Protein AF-A0A521WA64-F1 (afdb_monomer)

pLDDT: mean 87.63, std 14.72, range [39.94, 98.5]

Sequence (277 aa):
MGKTLGLDIGTNSIGWALVEDGIKIIDSGVRIFPVGVKEDDFLKNGTEVSKNVARRMARGIRRRYHRYKLRRERLNAILSELDMLPGEDDFFSTRELYELRAKGLDEQLTLKEFGRILTMLNKRRGFKSNRKTLTSADAKKEEGKVKADIAKLQNDINEHHCRTVGEYFAFLFRQTDTIPDWHSKDTSIERIRKRFVGRDMYEKEFDALWEKQLTYYPSLLTNTLKDKIRNKIIYYQRNLKSQKGTVGRCRFEPNKRCAPRSSLLFQEFRIWQQLSS

Foldseek 3Di:
DDWDWDWDDDQFKIWIWIDDPNPDTPDIDMDGHDGQAPPVCCVPPNDGHGPCPVVVVVVVVVVVVVLLVVLLVLLQVVLVVLVQDADPVNDDFVLVLLVLLQCLLPDADDSVNVSVNLSVCLNDLFDDDPDPDDDDDVVCPPVVVLVVLQVVLVVQCVVVPHQAPSNSVNVVSVVDPDPDGPPDPPDPDDDPPVRGHHSVRSLSSLVSSLVSNCVVVVVRSDPVVVCCSRDVRRVDDDDDDDCQVVAAADPVGNVHGDDDCPDPVNVVVVVVVVVVD

Solvent-accessible surface area (backbone atoms only — not comparable to full-atom values): 16189 Å² total; per-residue (Å²): 134,54,77,47,78,49,77,47,82,57,78,41,36,36,39,37,37,35,26,42,71,85,78,40,79,76,47,70,53,71,49,76,50,83,51,84,38,33,60,73,47,34,74,73,71,68,40,84,43,57,63,60,52,61,60,51,50,55,53,50,51,54,53,51,52,54,53,50,50,55,38,48,54,56,49,48,53,55,26,51,78,67,65,12,49,52,59,84,90,62,69,65,55,68,64,53,51,22,41,50,48,35,44,28,60,80,46,86,64,55,56,30,59,50,32,44,53,53,54,46,42,48,76,59,46,56,49,73,85,87,73,91,74,93,85,57,76,82,67,43,59,66,60,38,49,48,50,49,38,27,52,50,51,52,47,54,27,56,77,68,70,34,93,28,67,43,30,35,52,24,51,55,53,72,77,35,100,74,68,72,64,89,82,56,89,86,67,96,66,90,58,85,73,79,52,46,50,41,29,66,51,48,49,53,34,51,48,51,35,48,62,44,42,25,78,76,36,59,90,75,55,37,74,69,53,47,47,47,50,47,54,67,36,50,66,49,72,84,76,82,77,86,58,75,88,74,54,56,57,28,90,92,43,70,93,40,64,54,80,55,76,88,36,67,73,48,44,52,53,51,51,54,55,59,76,77,103

Secondary structure (DSSP, 8-state):
--EEEEEEE-SSEEEEEEEETTTEEEEEEEEE---SB-HHHHHHH----BTHHHHHHHHHHHHHHHHHHHHHHHHHHHHHHTT-S--SS----HHHHHHHHHHTTTSPPPHHHHHHHHHHHHHT--B----S----SGGGSHHHHHHHHHHHHHHHHHHTT-SSHHHHHHHHHHH-TT---TT-TT--S--GGGS--BHHHHHHHHHHHHHHHHHH-TTTS-HHHHHIIIIIIIS--PPPPP-GGGSPBPSS-TTSBPPPTT-HHHHHHHHHHHH--

Nearest PDB structures (foldseek):
  8jtj-assembly1_A  TM=8.007E-01  e=9.677E-14  Geobacillus stearothermophilus
  6je9-assembly1_A  TM=7.569E-01  e=5.859E-13  Neisseria meningitidis 8013
  6je3-assembly1_A  TM=7.782E-01  e=8.687E-13  Neisseria meningitidis
  6jdv-assembly1_A  TM=7.661E-01  e=2.272E-11  Neisseria meningitidis 8013
  6rjd-assembly1_C  TM=6.915E-01  e=7.476E-09  Streptococcus thermophilus DGCC 7710

Radius of gyration: 29.41 Å; Cα contacts (8 Å, |Δi|>4): 259; chains: 1; bounding box: 70×61×89 Å

Mean predicted aligned error: 8.37 Å

Structure (mmCIF, N/CA/C/O backbone):
data_AF-A0A521WA64-F1
#
_entry.id   AF-A0A521WA64-F1
#
loop_
_atom_site.group_PDB
_atom_site.id
_atom_site.type_symbol
_atom_site.label_atom_id
_atom_site.label_alt_id
_atom_site.label_comp_id
_atom_site.label_asym_id
_atom_site.label_entity_id
_atom_site.label_seq_id
_atom_site.pdbx_PDB_ins_code
_atom_site.Cartn_x
_atom_site.Cartn_y
_atom_site.Cartn_z
_atom_site.occupancy
_atom_site.B_iso_or_equiv
_atom_site.auth_seq_id
_atom_site.auth_comp_id
_atom_site.auth_asym_id
_atom_site.auth_atom_id
_atom_site.pdbx_PDB_model_num
ATOM 1 N N . MET A 1 1 ? -42.775 2.213 50.390 1.00 76.00 1 MET A N 1
ATOM 2 C CA . MET A 1 1 ? -41.631 1.323 50.128 1.00 76.00 1 MET A CA 1
ATOM 3 C C . MET A 1 1 ? -40.922 1.806 48.880 1.00 76.00 1 MET A C 1
ATOM 5 O O . MET A 1 1 ? -41.513 1.794 47.802 1.00 76.00 1 MET A O 1
ATOM 9 N N . GLY A 1 2 ? -39.703 2.311 49.044 1.00 91.44 2 GLY A N 1
ATOM 10 C CA . GLY A 1 2 ? -38.800 2.643 47.950 1.00 91.44 2 GLY A CA 1
ATOM 11 C C . GLY A 1 2 ? -38.031 1.399 47.509 1.00 91.44 2 GLY A C 1
ATOM 12 O O . GLY A 1 2 ? -37.539 0.640 48.340 1.00 91.44 2 GLY A O 1
ATOM 13 N N . LYS A 1 3 ? -37.931 1.183 46.196 1.00 95.88 3 LYS A N 1
ATOM 14 C CA . LYS A 1 3 ? -37.105 0.120 45.611 1.00 95.88 3 LYS A CA 1
ATOM 15 C C . LYS A 1 3 ? -35.903 0.744 44.913 1.00 95.88 3 LYS A C 1
ATOM 17 O O . LYS A 1 3 ? -36.080 1.628 44.076 1.00 95.88 3 LYS A O 1
ATOM 22 N N . THR A 1 4 ? -34.709 0.255 45.223 1.00 97.12 4 THR A N 1
ATOM 23 C CA . THR A 1 4 ? -33.440 0.728 44.655 1.00 97.12 4 THR A CA 1
ATOM 24 C C . THR A 1 4 ? -32.760 -0.406 43.896 1.00 97.12 4 THR A C 1
ATOM 26 O O . THR A 1 4 ? -32.603 -1.498 44.439 1.00 97.12 4 THR A O 1
ATOM 29 N N . LEU A 1 5 ? -32.344 -0.152 42.651 1.00 97.12 5 LEU A N 1
ATOM 30 C CA . LEU A 1 5 ? -31.562 -1.086 41.836 1.00 97.12 5 LEU A CA 1
ATOM 31 C C . LEU A 1 5 ? -30.090 -0.657 41.822 1.00 97.12 5 LEU A C 1
ATOM 33 O O . LEU A 1 5 ? -29.757 0.389 41.267 1.00 97.12 5 LEU A O 1
ATOM 37 N N . GLY A 1 6 ? -29.217 -1.474 42.409 1.00 96.56 6 GLY A N 1
ATOM 38 C CA . GLY A 1 6 ? -27.766 -1.343 42.273 1.00 96.56 6 GLY A CA 1
ATOM 39 C C . GLY A 1 6 ? -27.273 -2.103 41.043 1.00 96.56 6 GLY A C 1
ATOM 40 O O . GLY A 1 6 ? -27.709 -3.231 40.813 1.00 96.56 6 GLY A O 1
ATOM 41 N N . LEU A 1 7 ? -26.375 -1.496 40.265 1.00 98.00 7 LEU A N 1
ATOM 42 C CA . LEU A 1 7 ? -25.737 -2.109 39.098 1.00 98.00 7 LEU A CA 1
ATOM 43 C C . LEU A 1 7 ? -24.216 -1.997 39.216 1.00 98.00 7 LEU A C 1
ATOM 45 O O . LEU A 1 7 ? -23.688 -0.891 39.316 1.00 98.00 7 LEU A O 1
ATOM 49 N N . ASP A 1 8 ? -23.532 -3.133 39.141 1.00 97.38 8 ASP A N 1
ATOM 50 C CA . ASP A 1 8 ? -22.080 -3.230 38.999 1.00 97.38 8 ASP A CA 1
ATOM 51 C C . ASP A 1 8 ? -21.753 -3.686 37.571 1.00 97.38 8 ASP A C 1
ATOM 53 O O . ASP A 1 8 ? -21.982 -4.840 37.204 1.00 97.38 8 ASP A O 1
ATOM 57 N N . ILE A 1 9 ? -21.306 -2.754 36.725 1.00 96.31 9 ILE A N 1
ATOM 58 C CA . ILE A 1 9 ? -21.114 -2.979 35.286 1.00 96.31 9 ILE A CA 1
ATOM 59 C C . ILE A 1 9 ? -19.627 -3.206 35.002 1.00 96.31 9 ILE A C 1
ATOM 61 O O . ILE A 1 9 ? -18.852 -2.258 34.874 1.00 96.31 9 ILE A O 1
ATOM 65 N N . GLY A 1 10 ? -19.251 -4.474 34.850 1.00 90.94 10 GLY A N 1
ATOM 66 C CA . GLY A 1 10 ? -17.921 -4.912 34.439 1.00 90.94 10 GLY A CA 1
ATOM 67 C C . GLY A 1 10 ? -17.773 -5.103 32.924 1.00 90.94 10 GLY A C 1
ATOM 68 O O . GLY A 1 10 ? -18.701 -4.932 32.132 1.00 90.94 10 GLY A O 1
ATOM 69 N N . THR A 1 11 ? -16.572 -5.499 32.495 1.00 87.12 11 THR A N 1
ATOM 70 C CA . THR A 1 11 ? -16.245 -5.746 31.076 1.00 87.12 11 THR A CA 1
ATOM 71 C C . THR A 1 11 ? -16.774 -7.087 30.547 1.00 87.12 11 THR A C 1
ATOM 73 O O . THR A 1 11 ? -16.879 -7.269 29.330 1.00 87.12 11 THR A O 1
ATOM 76 N N . ASN A 1 12 ? -17.110 -8.018 31.443 1.00 90.88 12 ASN A N 1
ATOM 77 C CA . ASN A 1 12 ? -17.607 -9.372 31.162 1.00 90.88 12 ASN A CA 1
ATOM 78 C C . ASN A 1 12 ? -18.721 -9.830 32.130 1.00 90.88 12 ASN A C 1
ATOM 80 O O . ASN A 1 12 ? -19.145 -10.990 32.097 1.00 90.88 12 ASN A O 1
ATOM 84 N N . SER A 1 13 ? -19.206 -8.938 32.991 1.00 94.56 13 SER A N 1
ATOM 85 C CA . SER A 1 13 ? -20.289 -9.218 33.928 1.00 94.56 13 SER A CA 1
ATOM 86 C C . SER A 1 13 ? -21.100 -7.960 34.227 1.00 94.56 13 SER A C 1
ATOM 88 O O . SER A 1 13 ? -20.591 -6.846 34.162 1.00 94.56 13 SER A O 1
ATOM 90 N N . ILE A 1 14 ? -22.380 -8.141 34.541 1.00 97.62 14 ILE A N 1
ATOM 91 C CA . ILE A 1 14 ? -23.223 -7.120 35.166 1.00 97.62 14 ILE A CA 1
ATOM 92 C C . ILE A 1 14 ? -23.810 -7.740 36.431 1.00 97.62 14 ILE A C 1
ATOM 94 O O . ILE A 1 14 ? -24.665 -8.626 36.343 1.00 97.62 14 ILE A O 1
ATOM 98 N N . GLY A 1 15 ? -23.324 -7.309 37.590 1.00 98.00 15 GLY A N 1
ATOM 99 C CA . GLY A 1 15 ? -23.935 -7.605 38.882 1.00 98.00 15 GLY A CA 1
ATOM 100 C C . GLY A 1 15 ? -25.124 -6.680 39.122 1.00 98.00 15 GLY A C 1
ATOM 101 O O . GLY A 1 15 ? -25.074 -5.499 38.7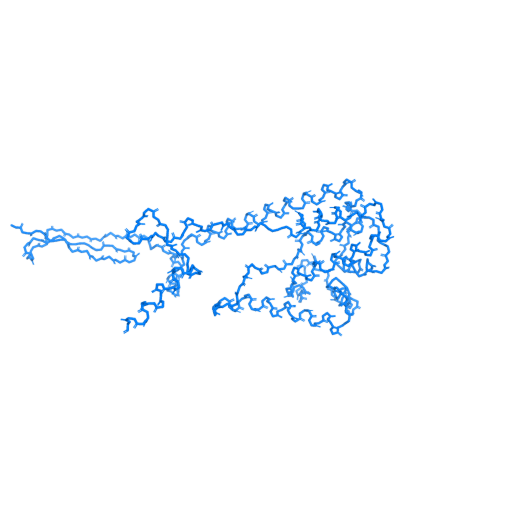74 1.00 98.00 15 GLY A O 1
ATOM 102 N N . TRP A 1 16 ? -26.205 -7.199 39.695 1.00 98.25 16 TRP A N 1
ATOM 103 C CA . TRP A 1 16 ? -27.356 -6.386 40.070 1.00 98.25 16 TRP A CA 1
ATOM 104 C C . TRP A 1 16 ? -27.973 -6.852 41.388 1.00 98.25 16 TRP A C 1
ATOM 106 O O . TRP A 1 16 ? -27.971 -8.043 41.703 1.00 98.25 16 TRP A O 1
ATOM 116 N N . ALA A 1 17 ? -28.517 -5.904 42.148 1.00 97.81 17 ALA A N 1
ATOM 117 C CA . ALA A 1 17 ? -29.263 -6.174 43.372 1.00 97.81 17 ALA A CA 1
ATOM 118 C C . ALA A 1 17 ? -30.446 -5.210 43.487 1.00 97.81 17 ALA A C 1
ATOM 120 O O . ALA A 1 17 ? -30.288 -4.000 43.305 1.00 97.81 17 ALA A O 1
ATOM 121 N N . LEU A 1 18 ? -31.626 -5.746 43.789 1.00 97.81 18 LEU A N 1
ATOM 122 C CA . LEU A 1 18 ? -32.836 -4.978 44.055 1.00 97.81 18 LEU A CA 1
ATOM 123 C C . LEU A 1 18 ? -33.081 -4.949 45.564 1.00 97.81 18 LEU A C 1
ATOM 125 O O . LEU A 1 18 ? -33.262 -5.996 46.182 1.00 97.81 18 LEU A O 1
ATOM 129 N N . VAL A 1 19 ? -33.106 -3.757 46.152 1.00 96.94 19 VAL A N 1
ATOM 130 C CA . VAL A 1 19 ? -33.228 -3.562 47.602 1.00 96.94 19 VAL A CA 1
ATOM 131 C C . VAL A 1 19 ? -34.488 -2.758 47.919 1.00 96.94 19 VAL A C 1
ATOM 133 O O . VAL A 1 19 ? -34.769 -1.755 47.265 1.00 96.94 19 VAL A O 1
ATOM 136 N N . GLU A 1 20 ? -35.244 -3.196 48.922 1.00 97.12 20 GLU A N 1
ATOM 137 C CA . GLU A 1 20 ? -36.393 -2.495 49.499 1.00 97.12 20 GLU A CA 1
ATOM 138 C C . GLU A 1 20 ? -35.953 -1.706 50.733 1.00 97.12 20 GLU A C 1
ATOM 140 O O . GLU A 1 20 ? -35.350 -2.262 51.658 1.00 97.12 20 GLU A O 1
ATOM 145 N N . ASP A 1 21 ? -36.209 -0.396 50.706 1.00 92.69 21 ASP A N 1
ATOM 146 C CA . ASP A 1 21 ? -35.946 0.565 51.786 1.00 92.69 21 ASP A CA 1
ATOM 147 C C . ASP A 1 21 ? -34.502 0.544 52.342 1.00 92.69 21 ASP A C 1
ATOM 149 O O . ASP A 1 21 ? -34.242 1.014 53.443 1.00 92.69 21 ASP A O 1
ATOM 153 N N . GLY A 1 22 ? -33.539 0.012 51.576 1.00 86.56 22 GLY A N 1
ATOM 154 C CA . GLY A 1 22 ? -32.130 -0.111 51.976 1.00 86.56 22 GLY A CA 1
ATOM 155 C C . GLY A 1 22 ? -31.834 -1.227 52.986 1.00 86.56 22 GLY A C 1
ATOM 156 O O . GLY A 1 22 ? -30.687 -1.375 53.396 1.00 86.56 22 GLY A O 1
ATOM 157 N N . ILE A 1 23 ? -32.842 -2.010 53.382 1.00 92.00 23 ILE A N 1
ATOM 158 C CA . ILE A 1 23 ? -32.755 -2.945 54.516 1.00 92.00 23 ILE A CA 1
ATOM 159 C C . ILE A 1 23 ? -32.953 -4.396 54.061 1.00 92.00 23 ILE A C 1
ATOM 161 O O . ILE A 1 23 ? -32.383 -5.315 54.647 1.00 92.00 23 ILE A O 1
ATOM 165 N N . LYS A 1 24 ? -33.737 -4.621 52.998 1.00 94.75 24 LYS A N 1
ATOM 166 C CA . LYS A 1 24 ? -34.074 -5.963 52.512 1.00 94.75 24 LYS A CA 1
ATOM 167 C C . LYS A 1 24 ? -33.669 -6.147 51.056 1.00 94.75 24 LYS A C 1
ATOM 169 O O . LYS A 1 24 ? -34.154 -5.435 50.182 1.00 94.75 24 LYS A O 1
ATOM 174 N N . ILE A 1 25 ? -32.839 -7.149 50.776 1.00 96.38 25 ILE A N 1
ATOM 175 C CA . ILE A 1 25 ? -32.585 -7.601 49.403 1.00 96.38 25 ILE A CA 1
ATOM 176 C C . ILE A 1 25 ? -33.830 -8.356 48.925 1.00 96.38 25 ILE A C 1
ATOM 178 O O . ILE A 1 25 ? -34.203 -9.373 49.508 1.00 96.38 25 ILE A O 1
ATOM 182 N N . ILE A 1 26 ? -34.492 -7.832 47.893 1.00 97.12 26 ILE A N 1
ATOM 183 C CA . ILE A 1 26 ? -35.611 -8.502 47.222 1.00 97.12 26 ILE A CA 1
ATOM 184 C C . ILE A 1 26 ? -35.066 -9.618 46.333 1.00 97.12 26 ILE A C 1
ATOM 186 O O . ILE A 1 26 ? -35.573 -10.733 46.373 1.00 97.12 26 ILE A O 1
ATOM 190 N N . ASP A 1 27 ? -34.056 -9.296 45.525 1.00 97.94 27 ASP A N 1
ATOM 191 C CA . ASP A 1 27 ? -33.438 -10.225 44.584 1.00 97.94 27 ASP A CA 1
ATOM 192 C C . ASP A 1 27 ? -32.034 -9.736 44.204 1.00 97.94 27 ASP A C 1
ATOM 194 O O . ASP A 1 27 ? -31.719 -8.546 44.332 1.00 97.94 27 ASP A O 1
ATOM 198 N N . SER A 1 28 ? -31.180 -10.641 43.736 1.00 97.56 28 SER A N 1
ATOM 199 C CA . SER A 1 28 ? -29.873 -10.288 43.185 1.00 97.56 28 SER A CA 1
ATOM 200 C C . SER A 1 28 ? -29.383 -11.334 42.191 1.00 97.56 28 SER A C 1
ATOM 202 O O . SER A 1 28 ? -29.794 -12.493 42.206 1.00 97.56 28 SER A O 1
ATOM 204 N N . GLY A 1 29 ? -28.467 -10.931 41.318 1.00 98.19 29 GLY A N 1
ATOM 205 C CA . GLY A 1 29 ? -27.892 -11.844 40.347 1.00 98.19 29 GLY A CA 1
ATOM 206 C C . GLY A 1 29 ? -26.714 -11.254 39.596 1.00 98.19 29 GLY A C 1
ATOM 207 O O . GLY A 1 29 ? -26.369 -10.080 39.725 1.00 98.19 29 GLY A O 1
ATOM 208 N N . VAL A 1 30 ? -26.096 -12.095 38.770 1.00 98.19 30 VAL A N 1
ATOM 209 C CA . VAL A 1 30 ? -24.982 -11.698 37.910 1.00 98.19 30 VAL A CA 1
ATOM 210 C C . VAL A 1 30 ? -25.243 -12.191 36.496 1.00 98.19 30 VAL A C 1
ATOM 212 O O . VAL A 1 30 ? -25.449 -13.381 36.257 1.00 98.19 30 VAL A O 1
ATOM 215 N N . ARG A 1 31 ? -25.205 -11.275 35.529 1.00 97.44 31 ARG A N 1
ATOM 216 C CA . ARG A 1 31 ? -25.216 -11.607 34.106 1.00 97.44 31 ARG A CA 1
ATOM 217 C C . ARG A 1 31 ? -23.784 -11.679 33.597 1.00 97.44 31 ARG A C 1
ATOM 219 O O . ARG A 1 31 ? -23.158 -10.645 33.410 1.00 97.44 31 ARG A O 1
ATOM 226 N N . ILE A 1 32 ? -23.297 -12.882 33.315 1.00 95.88 32 ILE A N 1
ATOM 227 C CA . ILE A 1 32 ? -21.981 -13.101 32.697 1.00 95.88 32 ILE A CA 1
ATOM 228 C C . ILE A 1 32 ? -22.128 -13.088 31.169 1.00 95.88 32 ILE A C 1
ATOM 230 O O . ILE A 1 32 ? -23.074 -13.664 30.622 1.00 95.88 32 ILE A O 1
ATOM 234 N N . PHE A 1 33 ? -21.213 -12.419 30.469 1.00 93.56 33 PHE A N 1
ATOM 235 C CA . PHE A 1 33 ? -21.176 -12.380 29.006 1.00 93.56 33 PHE A CA 1
ATOM 236 C C . PHE A 1 33 ? -19.734 -12.320 28.478 1.00 93.56 33 PHE A C 1
ATOM 238 O O . PHE A 1 33 ? -18.833 -11.868 29.182 1.00 93.56 33 PHE A O 1
ATOM 245 N N . PRO A 1 34 ? -19.491 -12.755 27.227 1.00 87.94 34 PRO A N 1
ATOM 246 C CA . PRO A 1 34 ? -18.164 -12.680 26.629 1.00 87.94 34 PRO A CA 1
ATOM 247 C C . PRO A 1 34 ? -17.677 -11.235 26.538 1.00 87.94 34 PRO A C 1
ATOM 249 O O . PRO A 1 34 ? -18.425 -10.352 26.110 1.00 87.94 34 PRO A O 1
ATOM 252 N N . VAL A 1 35 ? -16.403 -11.001 26.842 1.00 86.56 35 VAL A N 1
ATOM 253 C CA . VAL A 1 35 ? -15.808 -9.663 26.753 1.00 86.56 35 VAL A CA 1
ATOM 254 C C . VAL A 1 35 ? -15.916 -9.110 25.321 1.00 86.56 35 VAL A C 1
ATOM 256 O O . VAL A 1 35 ? -15.844 -9.842 24.325 1.00 86.56 35 VAL A O 1
ATOM 259 N N . GLY A 1 36 ? -16.086 -7.792 25.188 1.00 84.19 36 GLY A N 1
ATOM 260 C CA . GLY A 1 36 ? -16.238 -7.102 23.897 1.00 84.19 36 GLY A CA 1
ATOM 261 C C . GLY A 1 36 ? -14.988 -7.095 22.998 1.00 84.19 36 GLY A C 1
ATOM 262 O O . GLY A 1 36 ? -15.044 -6.646 21.848 1.00 84.19 36 GLY A O 1
ATOM 263 N N . VAL A 1 37 ? -13.864 -7.616 23.489 1.00 85.56 37 VAL A N 1
ATOM 264 C CA . VAL A 1 37 ? -12.561 -7.669 22.808 1.00 85.56 37 VAL A CA 1
ATOM 265 C C . VAL A 1 37 ? -12.137 -9.114 22.547 1.00 85.56 37 VAL A C 1
ATOM 267 O O . VAL A 1 37 ? -12.840 -10.055 22.904 1.00 85.56 37 VAL A O 1
ATOM 270 N N . LYS A 1 38 ? -11.024 -9.324 21.848 1.00 80.06 38 LYS A N 1
ATOM 271 C CA . LYS A 1 38 ? -10.453 -10.664 21.713 1.00 80.06 38 LYS A CA 1
ATOM 272 C C . LYS A 1 38 ? -9.968 -11.170 23.071 1.00 80.06 38 LYS A C 1
ATOM 274 O O . LYS A 1 38 ? -9.078 -10.566 23.659 1.00 80.06 38 LYS A O 1
ATOM 279 N N . GLU A 1 39 ? -10.536 -12.288 23.507 1.00 78.12 39 GLU A N 1
ATOM 280 C CA . GLU A 1 39 ? -10.251 -12.905 24.806 1.00 78.12 39 GLU A CA 1
ATOM 281 C C . GLU A 1 39 ? -8.782 -13.298 24.940 1.00 78.12 39 GLU A C 1
ATOM 283 O O . GLU A 1 39 ? -8.147 -12.886 25.900 1.00 78.12 39 GLU A O 1
ATOM 288 N N . ASP A 1 40 ? -8.205 -13.979 23.946 1.00 77.44 40 ASP A N 1
ATOM 289 C CA . ASP A 1 40 ? -6.801 -14.414 24.003 1.00 77.44 40 ASP A CA 1
ATOM 290 C C . ASP A 1 40 ? -5.808 -13.258 24.174 1.00 77.44 40 ASP A C 1
ATOM 292 O O . ASP A 1 40 ? -4.819 -13.395 24.889 1.00 77.44 40 ASP A O 1
ATOM 296 N N . ASP A 1 41 ? -6.052 -12.132 23.497 1.00 73.56 41 ASP A N 1
ATOM 297 C CA . ASP A 1 41 ? -5.187 -10.954 23.589 1.00 73.56 41 ASP A CA 1
ATOM 298 C C . ASP A 1 41 ? -5.363 -10.309 24.974 1.00 73.56 41 ASP A C 1
ATOM 300 O O . ASP A 1 41 ? -4.394 -10.093 25.699 1.00 73.56 41 ASP A O 1
ATOM 304 N N . PHE A 1 42 ? -6.611 -10.111 25.402 1.00 71.88 42 PHE A N 1
ATOM 305 C CA . PHE A 1 42 ? -6.925 -9.523 26.702 1.00 71.88 42 PHE A CA 1
ATOM 306 C C . PHE A 1 42 ? -6.366 -10.343 27.878 1.00 71.88 42 PHE A C 1
ATOM 308 O O . PHE A 1 42 ? -5.763 -9.777 28.785 1.00 71.88 42 PHE A O 1
ATOM 315 N N . LEU A 1 43 ? -6.486 -11.672 27.826 1.00 71.75 43 LEU A N 1
ATOM 316 C CA . LEU A 1 43 ? -5.992 -12.587 28.859 1.00 71.75 43 LEU A CA 1
ATOM 317 C C . LEU A 1 43 ? -4.459 -12.660 28.912 1.00 71.75 43 LEU A C 1
ATOM 319 O O . LEU A 1 43 ? -3.899 -12.845 29.987 1.00 71.75 43 LEU A O 1
ATOM 323 N N . LYS A 1 44 ? -3.767 -12.530 27.771 1.00 74.75 44 LYS A N 1
ATOM 324 C CA . LYS A 1 44 ? -2.301 -12.676 27.709 1.00 74.75 44 LYS A CA 1
ATOM 325 C C . LYS A 1 44 ? -1.537 -11.411 28.072 1.00 74.75 44 LYS A C 1
ATOM 327 O O . LYS A 1 44 ? -0.436 -11.509 28.602 1.00 74.75 44 LYS A O 1
ATOM 332 N N . ASN A 1 45 ? -2.047 -10.238 27.705 1.00 75.25 45 ASN A N 1
ATOM 333 C CA . ASN A 1 45 ? -1.282 -8.994 27.824 1.00 75.25 45 ASN A CA 1
ATOM 334 C C . ASN A 1 45 ? -2.144 -7.755 28.119 1.00 75.25 45 ASN A C 1
ATOM 336 O O . ASN A 1 45 ? -1.661 -6.637 27.950 1.00 75.25 45 ASN A O 1
ATOM 340 N N . GLY A 1 46 ? -3.412 -7.930 28.510 1.00 71.44 46 GLY A N 1
ATOM 341 C CA . GLY A 1 46 ? -4.329 -6.822 28.798 1.00 71.44 46 GLY A CA 1
ATOM 342 C C . GLY A 1 46 ? -4.658 -5.949 27.582 1.00 71.44 46 GLY A C 1
ATOM 343 O O . GLY A 1 46 ? -5.223 -4.869 27.738 1.00 71.44 46 GLY A O 1
ATOM 344 N N . THR A 1 47 ? -4.299 -6.374 26.362 1.00 75.56 47 THR A N 1
ATOM 345 C CA . THR A 1 47 ? -4.480 -5.546 25.165 1.00 75.56 47 THR A CA 1
ATOM 346 C C . THR A 1 47 ? -5.887 -5.700 24.602 1.00 75.56 47 THR A C 1
ATOM 348 O O . THR A 1 47 ? -6.316 -6.776 24.184 1.00 75.56 47 THR A O 1
ATOM 351 N N . GLU A 1 48 ? -6.593 -4.580 24.491 1.00 80.19 48 GLU A N 1
ATOM 352 C CA . GLU A 1 48 ? -7.927 -4.522 23.903 1.00 80.19 48 GLU A CA 1
ATOM 353 C C . GLU A 1 48 ? -7.884 -4.534 22.370 1.00 80.19 48 GLU A C 1
ATOM 355 O O . GLU A 1 48 ? -7.871 -3.504 21.688 1.00 80.19 48 GLU A O 1
ATOM 360 N N . VAL A 1 49 ? -7.899 -5.729 21.783 1.00 81.06 49 VAL A N 1
ATOM 361 C CA . VAL A 1 49 ? -8.021 -5.877 20.329 1.00 81.06 49 VAL A CA 1
ATOM 362 C C . VAL A 1 49 ? -9.480 -6.113 19.948 1.00 81.06 49 VAL A C 1
ATOM 364 O O . VAL A 1 49 ? -10.089 -7.120 20.302 1.00 81.06 49 VAL A O 1
ATOM 367 N N . SER A 1 50 ? -10.057 -5.213 19.145 1.00 85.62 50 SER A N 1
ATOM 368 C CA . SER A 1 50 ? -11.428 -5.389 18.646 1.00 85.62 50 SER A CA 1
ATOM 369 C C . SER A 1 50 ? -11.581 -6.685 17.834 1.00 85.62 50 SER A C 1
ATOM 371 O O . SER A 1 50 ? -10.830 -6.936 16.883 1.00 85.62 50 SER A O 1
ATOM 373 N N . LYS A 1 51 ? -12.648 -7.453 18.103 1.00 84.56 51 LYS A N 1
ATOM 374 C CA . LYS A 1 51 ? -13.027 -8.651 17.321 1.00 84.56 51 LYS A CA 1
ATOM 375 C C . LYS A 1 51 ? -13.163 -8.353 15.814 1.00 84.56 51 LYS A C 1
ATOM 377 O O . LYS A 1 51 ? -12.874 -9.191 14.958 1.00 84.56 51 LYS A O 1
ATOM 382 N N . ASN A 1 52 ? -13.498 -7.108 15.455 1.00 88.38 52 ASN A N 1
ATOM 383 C CA . ASN A 1 52 ? -13.645 -6.663 14.066 1.00 88.38 52 ASN A CA 1
ATOM 384 C C . ASN A 1 52 ? -12.323 -6.508 13.295 1.00 88.38 52 ASN A C 1
ATOM 386 O O . ASN A 1 52 ? -12.352 -6.382 12.061 1.00 88.38 52 ASN A O 1
ATOM 390 N N . VAL A 1 53 ? -11.167 -6.523 13.970 1.00 87.31 53 VAL A N 1
ATOM 391 C CA . VAL A 1 53 ? -9.851 -6.381 13.325 1.00 87.31 53 VAL A CA 1
ATOM 392 C C . VAL A 1 53 ? -9.619 -7.508 12.319 1.00 87.31 53 VAL A C 1
ATOM 394 O O . VAL A 1 53 ? -9.317 -7.223 11.158 1.00 87.31 53 VAL A O 1
ATOM 397 N N . ALA A 1 54 ? -9.856 -8.766 12.706 1.00 88.56 54 ALA A N 1
ATOM 398 C CA . ALA A 1 54 ? -9.666 -9.925 11.830 1.00 88.56 54 ALA A CA 1
ATOM 399 C C . ALA A 1 54 ? -10.556 -9.843 10.576 1.00 88.56 54 ALA A C 1
ATOM 401 O O . ALA A 1 54 ? -10.073 -9.937 9.442 1.00 88.56 54 ALA A O 1
ATOM 402 N N . ARG A 1 55 ? -11.847 -9.526 10.758 1.00 91.88 55 ARG A N 1
ATOM 403 C CA . ARG A 1 55 ? -12.799 -9.310 9.654 1.00 91.88 55 ARG A CA 1
ATOM 404 C C . ARG A 1 55 ? -12.340 -8.192 8.713 1.00 91.88 55 ARG A C 1
ATOM 406 O O . ARG A 1 55 ? -12.454 -8.317 7.487 1.00 91.88 55 ARG A O 1
ATOM 413 N N . ARG A 1 56 ? -11.838 -7.079 9.258 1.00 92.12 56 ARG A N 1
ATOM 414 C CA . ARG A 1 56 ? -11.320 -5.943 8.476 1.00 92.12 56 ARG A CA 1
ATOM 415 C C . ARG A 1 56 ? -10.083 -6.339 7.668 1.00 92.12 56 ARG A C 1
ATOM 417 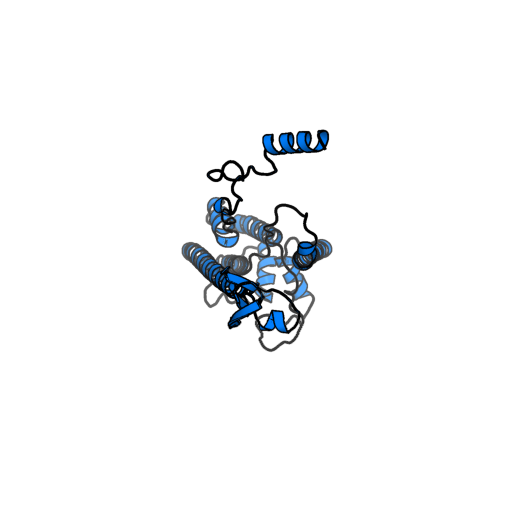O O . ARG A 1 56 ? -10.031 -6.001 6.483 1.00 92.12 56 ARG A O 1
ATOM 424 N N . MET A 1 57 ? -9.144 -7.068 8.272 1.00 91.50 57 MET A N 1
ATOM 425 C CA . MET A 1 57 ? -7.920 -7.548 7.620 1.00 91.50 57 MET A CA 1
ATOM 426 C C . MET A 1 57 ? -8.236 -8.504 6.468 1.00 91.50 57 MET A C 1
ATOM 428 O O . MET A 1 57 ? -7.842 -8.240 5.330 1.00 91.50 57 MET A O 1
ATOM 432 N N . ALA A 1 58 ? -9.056 -9.529 6.714 1.00 94.94 58 ALA A N 1
ATOM 433 C CA . ALA A 1 58 ? -9.462 -10.496 5.694 1.00 94.94 58 ALA A CA 1
ATOM 434 C C . ALA A 1 58 ? -10.172 -9.819 4.506 1.00 94.94 58 ALA A C 1
ATOM 436 O O . ALA A 1 58 ? -9.872 -10.081 3.338 1.00 94.94 58 ALA A O 1
ATOM 437 N N . ARG A 1 59 ? -11.066 -8.858 4.782 1.00 96.12 59 ARG A N 1
ATOM 438 C CA . ARG A 1 59 ? -11.713 -8.042 3.741 1.00 96.12 59 ARG A CA 1
ATOM 439 C C . ARG A 1 59 ? -10.705 -7.208 2.942 1.00 96.12 59 ARG A C 1
ATOM 441 O O . ARG A 1 59 ? -10.876 -7.038 1.733 1.00 96.12 59 ARG A O 1
ATOM 448 N N . GLY A 1 60 ? -9.685 -6.662 3.602 1.00 95.06 60 GLY A N 1
ATOM 449 C CA . GLY A 1 60 ? -8.600 -5.920 2.961 1.00 95.06 60 GLY A CA 1
ATOM 450 C C . GLY A 1 60 ? -7.805 -6.785 1.982 1.00 95.06 60 GLY A C 1
ATOM 451 O O . GLY A 1 60 ? -7.599 -6.370 0.839 1.00 95.06 60 GLY A O 1
ATOM 452 N N . ILE A 1 61 ? -7.439 -7.999 2.403 1.00 95.31 61 ILE A N 1
ATOM 453 C CA . ILE A 1 61 ? -6.713 -8.985 1.587 1.00 95.31 61 ILE A CA 1
ATOM 454 C C . ILE A 1 61 ? -7.528 -9.362 0.347 1.00 95.31 61 ILE A C 1
ATOM 456 O O . ILE A 1 61 ? -7.041 -9.186 -0.771 1.00 95.31 61 ILE A O 1
ATOM 460 N N . ARG A 1 62 ? -8.798 -9.762 0.516 1.00 97.88 62 ARG A N 1
ATOM 461 C CA . ARG A 1 62 ? -9.679 -10.135 -0.610 1.00 97.88 62 ARG A CA 1
ATOM 462 C C . ARG A 1 62 ? -9.799 -9.023 -1.649 1.00 97.88 62 ARG A C 1
ATOM 464 O O . ARG A 1 62 ? -9.631 -9.254 -2.843 1.00 97.88 62 ARG A O 1
ATOM 471 N N . ARG A 1 63 ? -10.017 -7.782 -1.199 1.00 96.50 63 ARG A N 1
ATOM 472 C CA . ARG A 1 63 ? -10.088 -6.616 -2.097 1.00 96.50 63 ARG A CA 1
ATOM 473 C C . ARG A 1 63 ? -8.770 -6.367 -2.820 1.00 96.50 63 ARG A C 1
ATOM 475 O O . ARG A 1 63 ? -8.791 -6.018 -3.996 1.00 96.50 63 ARG A O 1
ATOM 482 N N . ARG A 1 64 ? -7.631 -6.501 -2.136 1.00 94.88 64 ARG A N 1
ATOM 483 C CA . ARG A 1 64 ? -6.305 -6.331 -2.748 1.00 94.88 64 ARG A CA 1
ATOM 484 C C . ARG A 1 64 ? -6.078 -7.372 -3.841 1.00 94.88 64 ARG A C 1
ATOM 486 O O . ARG A 1 64 ? -5.670 -6.997 -4.934 1.00 94.88 64 ARG A O 1
ATOM 493 N N . TYR A 1 65 ? -6.399 -8.629 -3.553 1.00 96.19 65 TYR A N 1
ATOM 494 C CA . TYR A 1 65 ? -6.240 -9.744 -4.479 1.00 96.19 65 TYR A CA 1
ATOM 495 C C . TYR A 1 65 ? -7.143 -9.618 -5.711 1.00 96.19 65 TYR A C 1
ATOM 497 O O . TYR A 1 65 ? -6.651 -9.671 -6.834 1.00 96.19 65 TYR A O 1
ATOM 505 N N . HIS A 1 66 ? -8.431 -9.322 -5.521 1.00 97.62 66 HIS A N 1
ATOM 506 C CA . HIS A 1 66 ? -9.355 -9.076 -6.633 1.00 97.62 66 HIS A CA 1
ATOM 507 C C . HIS A 1 66 ? -8.871 -7.933 -7.544 1.00 97.62 66 HIS A C 1
ATOM 509 O O . HIS A 1 66 ? -8.839 -8.061 -8.761 1.00 97.62 66 HIS A O 1
ATOM 515 N N . ARG A 1 67 ? -8.403 -6.820 -6.962 1.00 96.00 67 ARG A N 1
ATOM 516 C CA . ARG A 1 67 ? -7.868 -5.685 -7.738 1.00 96.00 67 ARG A CA 1
ATOM 517 C C . ARG A 1 67 ? -6.559 -6.009 -8.451 1.00 96.00 67 ARG A C 1
ATOM 519 O O . ARG A 1 67 ? -6.278 -5.415 -9.484 1.00 96.00 67 ARG A O 1
ATOM 526 N N . TYR A 1 68 ? -5.741 -6.875 -7.863 1.00 95.88 68 TYR A N 1
ATOM 527 C CA . TYR A 1 68 ? -4.523 -7.379 -8.482 1.00 95.88 68 TYR A CA 1
ATOM 528 C C . TYR A 1 68 ? -4.852 -8.232 -9.714 1.00 95.88 68 TYR A C 1
ATOM 530 O O . TYR A 1 68 ? -4.275 -7.974 -10.765 1.00 95.88 68 TYR A O 1
ATOM 538 N N . LYS A 1 69 ? -5.819 -9.157 -9.611 1.00 97.12 69 LYS A N 1
ATOM 539 C CA . LYS A 1 69 ? -6.307 -9.961 -10.745 1.00 97.12 69 LYS A CA 1
ATOM 540 C C . LYS A 1 69 ? -6.832 -9.086 -11.878 1.00 97.12 69 LYS A C 1
ATOM 542 O O . LYS A 1 69 ? -6.265 -9.114 -12.961 1.00 97.12 69 LYS A O 1
ATOM 547 N N . LEU A 1 70 ? -7.773 -8.192 -11.571 1.00 97.19 70 LEU A N 1
ATOM 548 C CA . LEU A 1 70 ? -8.356 -7.282 -12.560 1.00 97.19 70 LEU A CA 1
ATOM 549 C C . LEU A 1 70 ? -7.301 -6.419 -13.270 1.00 97.19 70 LEU A C 1
ATOM 551 O O . LEU A 1 70 ? -7.399 -6.143 -14.460 1.00 97.19 70 LEU A O 1
ATOM 555 N N . ARG A 1 71 ? -6.275 -5.960 -12.542 1.00 97.25 71 ARG A N 1
ATOM 556 C CA . ARG A 1 71 ? -5.177 -5.188 -13.137 1.00 97.25 71 ARG A CA 1
ATOM 557 C C . ARG A 1 71 ? -4.324 -6.038 -14.087 1.00 97.25 71 ARG A C 1
ATOM 559 O O . ARG A 1 71 ? -3.844 -5.506 -15.084 1.00 97.25 71 ARG A O 1
ATOM 566 N N . ARG A 1 72 ? -4.101 -7.314 -13.768 1.00 96.38 72 ARG A N 1
ATOM 567 C CA . ARG A 1 72 ? -3.364 -8.243 -14.634 1.00 96.38 72 ARG A CA 1
ATOM 568 C C . ARG A 1 72 ? -4.167 -8.610 -15.868 1.00 96.38 72 ARG A C 1
ATOM 570 O O . ARG A 1 72 ? -3.620 -8.514 -16.949 1.00 96.38 72 ARG A O 1
ATOM 577 N N . GLU A 1 73 ? -5.447 -8.930 -15.711 1.00 97.56 73 GLU A N 1
ATOM 578 C CA . GLU A 1 73 ? -6.363 -9.205 -16.827 1.00 97.56 73 GLU A CA 1
ATOM 579 C C . GLU A 1 73 ? -6.370 -8.043 -17.827 1.00 97.56 73 GLU A C 1
ATOM 581 O O . GLU A 1 73 ? -6.145 -8.247 -19.012 1.00 97.56 73 GLU A O 1
ATOM 586 N N . ARG A 1 74 ? -6.506 -6.802 -17.337 1.00 98.06 74 ARG A N 1
ATOM 587 C CA . ARG A 1 74 ? -6.462 -5.600 -18.185 1.00 98.06 74 ARG A CA 1
ATOM 588 C C . ARG A 1 74 ? -5.133 -5.401 -18.905 1.00 98.06 74 ARG A C 1
ATOM 590 O O . ARG A 1 74 ? -5.138 -4.938 -20.037 1.00 98.06 74 ARG A O 1
ATOM 597 N N . LEU A 1 75 ? -4.011 -5.676 -18.236 1.00 98.12 75 LEU A N 1
ATOM 598 C CA . LEU A 1 75 ? -2.709 -5.575 -18.889 1.00 98.12 75 LEU A CA 1
ATOM 599 C C . LEU A 1 75 ? -2.559 -6.668 -19.944 1.00 98.12 75 LEU A C 1
ATOM 601 O O . LEU A 1 75 ? -2.178 -6.360 -21.060 1.00 98.12 75 LEU A O 1
ATOM 605 N N . ASN A 1 76 ? -2.889 -7.912 -19.600 1.00 97.31 76 ASN A N 1
ATOM 606 C CA . ASN A 1 76 ? -2.767 -9.047 -20.504 1.00 97.31 76 ASN A CA 1
ATOM 607 C C . ASN A 1 76 ? -3.608 -8.858 -21.769 1.00 97.31 76 ASN A C 1
ATOM 609 O O . ASN A 1 76 ? -3.106 -9.138 -22.845 1.00 97.31 76 ASN A O 1
ATOM 613 N N . ALA A 1 77 ? -4.835 -8.338 -21.649 1.00 97.81 77 ALA A N 1
ATOM 614 C CA . ALA A 1 77 ? -5.676 -8.031 -22.805 1.00 97.81 77 ALA A CA 1
ATOM 615 C C . ALA A 1 77 ? -4.980 -7.057 -23.773 1.00 97.81 77 ALA A C 1
ATOM 617 O O . ALA A 1 77 ? -4.846 -7.356 -24.951 1.00 97.81 77 ALA A O 1
ATOM 618 N N . ILE A 1 78 ? -4.438 -5.946 -23.257 1.00 97.56 78 ILE A N 1
ATOM 619 C CA . ILE A 1 78 ? -3.725 -4.961 -24.088 1.00 97.56 78 ILE A CA 1
ATOM 620 C C . ILE A 1 78 ? -2.444 -5.543 -24.678 1.00 97.56 78 ILE A C 1
ATOM 622 O O . ILE A 1 78 ? -2.156 -5.312 -25.842 1.00 97.56 78 ILE A O 1
ATOM 626 N N . LEU A 1 79 ? -1.657 -6.276 -23.889 1.00 97.44 79 LEU A N 1
ATOM 627 C CA . LEU A 1 79 ? -0.431 -6.880 -24.409 1.00 97.44 79 LEU A CA 1
ATOM 628 C C . LEU A 1 79 ? -0.743 -7.918 -25.493 1.00 97.44 79 LEU A C 1
ATOM 630 O O . LEU A 1 79 ? 0.011 -8.016 -26.449 1.00 97.44 79 LEU A O 1
ATOM 634 N N . SER A 1 80 ? -1.853 -8.651 -25.373 1.00 96.94 80 SER A N 1
ATOM 635 C CA . SER A 1 80 ? -2.291 -9.614 -26.386 1.00 96.94 80 SER A CA 1
ATOM 636 C C . SER A 1 80 ? -2.694 -8.930 -27.690 1.00 96.94 80 SER A C 1
ATOM 638 O O . SER A 1 80 ? -2.329 -9.412 -28.752 1.00 96.94 80 SER A O 1
ATOM 640 N N . GLU A 1 81 ? -3.415 -7.806 -27.618 1.00 96.69 81 GLU A N 1
ATOM 641 C CA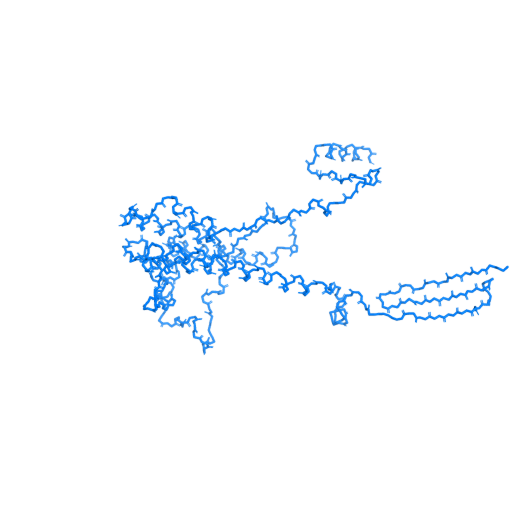 . GLU A 1 81 ? -3.798 -7.005 -28.794 1.00 96.69 81 GLU A CA 1
ATOM 642 C C . GLU A 1 81 ? -2.580 -6.451 -29.556 1.00 96.69 81 GLU A C 1
ATOM 644 O O . GLU A 1 81 ? -2.670 -6.195 -30.752 1.00 96.69 81 GLU A O 1
ATOM 649 N N . LEU A 1 82 ? -1.450 -6.260 -28.868 1.00 95.88 82 LEU A N 1
ATOM 650 C CA . LEU A 1 82 ? -0.221 -5.674 -29.415 1.00 95.88 82 LEU A CA 1
ATOM 651 C C . LEU A 1 82 ? 0.866 -6.711 -29.745 1.00 95.88 82 LEU A C 1
ATOM 653 O O . LEU A 1 82 ? 1.998 -6.317 -30.007 1.00 95.88 82 LEU A O 1
ATOM 657 N N . ASP A 1 83 ? 0.561 -8.010 -29.651 1.00 95.19 83 ASP A N 1
ATOM 658 C CA . ASP A 1 83 ? 1.537 -9.114 -29.755 1.00 95.19 83 ASP A CA 1
ATOM 659 C C . ASP A 1 83 ? 2.757 -8.970 -28.811 1.00 95.19 83 ASP A C 1
ATOM 661 O O . ASP A 1 83 ? 3.882 -9.385 -29.076 1.00 95.19 83 ASP A O 1
ATOM 665 N N . MET A 1 84 ? 2.526 -8.350 -27.652 1.00 96.06 84 MET A N 1
ATOM 666 C CA . MET A 1 84 ? 3.511 -8.168 -26.584 1.00 96.06 84 MET A CA 1
ATOM 667 C C . MET A 1 84 ? 3.305 -9.154 -25.430 1.00 96.06 84 MET A C 1
ATOM 669 O O . MET A 1 84 ? 4.066 -9.144 -24.464 1.00 96.06 84 MET A O 1
ATOM 673 N N . LEU A 1 85 ? 2.232 -9.950 -25.435 1.00 94.94 85 LEU A N 1
ATOM 674 C CA . LEU A 1 85 ? 1.967 -10.877 -24.340 1.00 94.94 85 LEU A CA 1
ATOM 675 C C . LEU A 1 85 ? 3.003 -12.015 -24.384 1.00 94.94 85 LEU A C 1
ATOM 677 O O . LEU A 1 85 ? 3.041 -12.732 -25.381 1.00 94.94 85 LEU A O 1
ATOM 681 N N . PRO A 1 86 ? 3.817 -12.210 -23.328 1.00 88.81 86 PRO A N 1
ATOM 682 C CA . PRO A 1 86 ? 4.767 -13.315 -23.299 1.00 88.81 86 PRO A CA 1
ATOM 683 C C . PRO A 1 86 ? 4.022 -14.658 -23.318 1.00 88.81 86 PRO A C 1
ATOM 685 O O . PRO A 1 86 ? 3.088 -14.854 -22.528 1.00 88.81 86 PRO A O 1
ATOM 688 N N . GLY A 1 87 ? 4.439 -15.549 -24.214 1.00 84.56 87 GLY A N 1
ATOM 689 C CA . GLY A 1 87 ? 3.990 -16.934 -24.324 1.00 84.56 87 GLY A CA 1
ATOM 690 C C . GLY A 1 87 ? 4.677 -17.857 -23.315 1.00 84.56 87 GLY A C 1
ATOM 691 O O . GLY A 1 87 ? 5.319 -17.403 -22.365 1.00 84.56 87 GLY A O 1
ATOM 692 N N . GLU A 1 88 ? 4.520 -19.167 -23.505 1.00 75.06 88 GLU A N 1
ATOM 693 C CA . GLU A 1 88 ? 5.133 -20.179 -22.630 1.00 75.06 88 GLU A CA 1
ATOM 694 C C . GLU A 1 88 ? 6.662 -20.209 -22.760 1.00 75.06 88 GLU A C 1
ATOM 696 O O . GLU A 1 88 ? 7.349 -20.317 -21.745 1.00 75.06 88 GLU A O 1
ATOM 701 N N . ASP A 1 89 ? 7.181 -19.984 -23.970 1.00 73.62 89 ASP A N 1
ATOM 702 C CA . ASP A 1 89 ? 8.622 -19.939 -24.256 1.00 73.62 89 ASP A CA 1
ATOM 703 C C . ASP A 1 89 ? 9.312 -18.673 -23.710 1.00 73.62 89 ASP A C 1
ATOM 705 O O . ASP A 1 89 ? 10.530 -18.629 -23.567 1.00 73.62 89 ASP A O 1
ATOM 709 N N . ASP A 1 90 ? 8.544 -17.651 -23.315 1.00 74.50 90 ASP A N 1
ATOM 710 C CA . ASP A 1 90 ? 9.053 -16.391 -22.752 1.00 74.50 90 ASP A CA 1
ATOM 711 C C . ASP A 1 90 ? 9.240 -16.468 -21.217 1.00 74.50 90 ASP A C 1
ATOM 713 O O . ASP A 1 90 ? 9.047 -15.489 -20.467 1.00 74.50 90 ASP A O 1
ATOM 717 N N . PHE A 1 91 ? 9.565 -17.659 -20.704 1.00 76.75 91 PHE A N 1
ATOM 718 C CA . PHE A 1 91 ? 9.803 -17.886 -19.284 1.00 76.75 91 PHE A CA 1
ATOM 719 C C . PHE A 1 91 ? 11.251 -17.577 -18.902 1.00 76.75 91 PHE A C 1
ATOM 721 O O . PHE A 1 91 ? 12.124 -18.432 -18.897 1.00 76.75 91 PHE A O 1
ATOM 728 N N . PHE A 1 92 ? 11.478 -16.338 -18.481 1.00 79.06 92 PHE A N 1
ATOM 729 C CA . PHE A 1 92 ? 12.753 -15.929 -17.895 1.00 79.06 92 PHE A CA 1
ATOM 730 C C . PHE A 1 92 ? 12.811 -16.278 -16.405 1.00 79.06 92 PHE A C 1
ATOM 732 O O . PHE A 1 92 ? 11.885 -15.946 -15.638 1.00 79.06 92 PHE A O 1
ATOM 739 N N . SER A 1 93 ? 13.940 -16.841 -15.975 1.00 82.75 93 SER A N 1
ATOM 740 C CA . SER A 1 93 ? 14.374 -16.805 -14.581 1.00 82.75 93 SER A CA 1
ATOM 741 C C . SER A 1 93 ? 14.447 -15.351 -14.105 1.00 82.75 93 SER A C 1
ATOM 743 O O . SER A 1 93 ? 14.397 -14.382 -14.870 1.00 82.75 93 SER A O 1
ATOM 745 N N . THR A 1 94 ? 14.547 -15.125 -12.801 1.00 79.94 94 THR A N 1
ATOM 746 C CA . THR A 1 94 ? 14.643 -13.737 -12.325 1.00 79.94 94 THR A CA 1
ATOM 747 C C . THR A 1 94 ? 15.933 -13.048 -12.667 1.00 79.94 94 THR A C 1
ATOM 749 O O . THR A 1 94 ? 15.894 -11.831 -12.823 1.00 79.94 94 THR A O 1
ATOM 752 N N . ARG A 1 95 ? 17.040 -13.790 -12.734 1.00 83.44 95 ARG A N 1
ATOM 753 C CA . ARG A 1 95 ? 18.327 -13.217 -13.115 1.00 83.44 95 ARG A CA 1
ATOM 754 C C . ARG A 1 95 ? 18.206 -12.646 -14.522 1.00 83.44 95 ARG A C 1
ATOM 756 O O . ARG A 1 95 ? 18.354 -11.439 -14.688 1.00 83.44 95 ARG A O 1
ATOM 763 N N . GLU A 1 96 ? 17.760 -13.477 -15.457 1.00 87.75 96 GLU A N 1
ATOM 764 C CA . GLU A 1 96 ? 17.504 -13.082 -16.843 1.00 87.75 96 GLU A CA 1
ATOM 765 C C . GLU A 1 96 ? 16.498 -11.932 -16.921 1.00 87.75 96 GLU A C 1
ATOM 767 O O . GLU A 1 96 ? 16.695 -10.988 -17.669 1.00 87.75 96 GLU A O 1
ATOM 772 N N . LEU A 1 97 ? 15.446 -11.926 -16.095 1.00 90.25 97 LEU A N 1
ATOM 773 C CA . LEU A 1 97 ? 14.475 -10.830 -16.102 1.00 90.25 97 LEU A CA 1
ATOM 774 C C . LEU A 1 97 ? 15.054 -9.496 -15.598 1.00 90.25 97 LEU A C 1
ATOM 776 O O . LEU A 1 97 ? 14.606 -8.434 -16.033 1.00 90.25 97 LEU A O 1
ATOM 780 N N . TYR A 1 98 ? 15.992 -9.512 -14.647 1.00 91.38 98 TYR A N 1
ATOM 781 C CA . TYR A 1 98 ? 16.709 -8.299 -14.242 1.00 91.38 98 TYR A CA 1
ATOM 782 C C . TYR A 1 98 ? 17.712 -7.878 -15.323 1.00 91.38 98 TYR A C 1
ATOM 784 O O . TYR A 1 98 ? 17.757 -6.697 -15.658 1.00 91.38 98 TYR A O 1
ATOM 792 N N . GLU A 1 99 ? 18.441 -8.822 -15.917 1.00 92.56 99 GLU A N 1
ATOM 793 C CA . GLU A 1 99 ? 19.354 -8.564 -17.038 1.00 92.56 99 GLU A CA 1
ATOM 794 C C . GLU A 1 99 ? 18.615 -7.977 -18.246 1.00 92.56 99 GLU A C 1
ATOM 796 O O . GLU A 1 99 ? 19.059 -6.975 -18.798 1.00 92.56 99 GLU A O 1
ATOM 801 N N . LEU A 1 100 ? 17.430 -8.493 -18.573 1.00 94.88 100 LEU A N 1
ATOM 802 C CA . LEU A 1 100 ? 16.560 -7.991 -19.634 1.00 94.88 100 LEU A CA 1
ATOM 803 C C . LEU A 1 100 ? 16.109 -6.546 -19.376 1.00 94.88 100 LEU A C 1
ATOM 805 O O . LEU A 1 100 ? 16.028 -5.732 -20.294 1.00 94.88 100 LEU A O 1
ATOM 809 N N . ARG A 1 101 ? 15.853 -6.199 -18.109 1.00 96.00 101 ARG A N 1
ATOM 810 C CA . ARG A 1 101 ? 15.525 -4.823 -17.699 1.00 96.00 101 ARG A CA 1
ATOM 811 C C . ARG A 1 101 ? 16.717 -3.883 -17.804 1.00 96.00 101 ARG A C 1
ATOM 813 O O . ARG A 1 101 ? 16.504 -2.714 -18.086 1.00 96.00 101 ARG A O 1
ATOM 820 N N . ALA A 1 102 ? 17.936 -4.366 -17.578 1.00 97.00 102 ALA A N 1
ATOM 821 C CA . ALA A 1 102 ? 19.138 -3.577 -17.830 1.00 97.00 102 ALA A CA 1
ATOM 822 C C . ALA A 1 102 ? 19.354 -3.399 -19.342 1.00 97.00 102 ALA A C 1
ATOM 824 O O . ALA A 1 102 ? 19.468 -2.272 -19.808 1.00 97.00 102 ALA A O 1
ATOM 825 N N . LYS A 1 103 ? 19.292 -4.497 -20.109 1.00 97.31 103 LYS A N 1
ATOM 826 C CA . LYS A 1 103 ? 19.434 -4.524 -21.573 1.00 97.31 103 LYS A CA 1
ATOM 827 C C . LYS A 1 103 ? 18.484 -3.544 -22.264 1.00 97.31 103 LYS A C 1
ATOM 829 O O . LYS A 1 103 ? 18.909 -2.778 -23.119 1.00 97.31 103 LYS A O 1
ATOM 834 N N . GLY A 1 104 ? 17.214 -3.508 -21.855 1.00 97.38 104 GLY A N 1
ATOM 835 C CA . GLY A 1 104 ? 16.203 -2.631 -22.457 1.00 97.38 104 GLY A CA 1
ATOM 836 C C . GLY A 1 104 ? 16.425 -1.126 -22.274 1.00 97.38 104 GLY A C 1
ATOM 837 O O . GLY A 1 104 ? 15.673 -0.338 -22.850 1.00 97.38 104 GLY A O 1
ATOM 838 N N . LEU A 1 105 ? 17.412 -0.709 -21.477 1.00 97.75 105 LEU A N 1
ATOM 839 C CA . LEU A 1 105 ? 17.814 0.696 -21.365 1.00 97.75 105 LEU A CA 1
ATOM 840 C C . LEU A 1 105 ? 18.782 1.118 -22.479 1.00 97.75 105 LEU A C 1
ATOM 842 O O . LEU A 1 105 ? 18.893 2.310 -22.763 1.00 97.75 105 LEU A O 1
ATOM 846 N N . ASP A 1 106 ? 19.432 0.159 -23.138 1.00 97.00 106 ASP A N 1
ATOM 847 C CA . ASP A 1 106 ? 20.490 0.409 -24.119 1.00 97.00 106 ASP A CA 1
ATOM 848 C C . ASP A 1 106 ? 20.138 -0.174 -25.497 1.00 97.00 106 ASP A C 1
ATOM 850 O O . ASP A 1 106 ? 20.288 0.499 -26.522 1.00 97.00 106 ASP A O 1
ATOM 854 N N . GLU A 1 107 ? 19.552 -1.368 -25.524 1.00 97.38 107 GLU A N 1
ATOM 855 C CA . GLU A 1 107 ? 19.296 -2.156 -26.729 1.00 97.38 107 GLU A CA 1
ATOM 856 C C . GLU A 1 107 ? 17.800 -2.310 -27.035 1.00 97.38 107 GLU A C 1
ATOM 858 O O . GLU A 1 107 ? 16.929 -2.088 -26.187 1.00 97.38 107 GLU A O 1
ATOM 863 N N . GLN A 1 108 ? 17.497 -2.708 -28.272 1.00 97.75 108 GLN A N 1
ATOM 864 C CA . GLN A 1 108 ? 16.147 -3.089 -28.675 1.00 97.75 108 GLN A CA 1
ATOM 865 C C . GLN A 1 108 ? 15.763 -4.417 -28.017 1.00 97.75 108 GLN A C 1
ATOM 867 O O . GLN A 1 108 ? 16.478 -5.413 -28.134 1.00 97.75 108 GLN A O 1
ATOM 872 N N . LEU A 1 109 ? 14.614 -4.438 -27.344 1.00 96.81 109 LEU A N 1
ATOM 873 C CA . LEU A 1 109 ? 13.980 -5.670 -26.884 1.00 96.81 109 LEU A CA 1
ATOM 874 C C . LEU A 1 109 ? 12.966 -6.146 -27.917 1.00 96.81 109 LEU A C 1
ATOM 876 O O . LEU A 1 109 ? 12.365 -5.341 -28.629 1.00 96.81 109 LEU A O 1
ATOM 880 N N . THR A 1 110 ? 12.705 -7.445 -27.962 1.00 95.88 110 THR A N 1
ATOM 881 C CA . THR A 1 110 ? 11.514 -7.957 -28.643 1.00 95.88 110 THR A CA 1
ATOM 882 C C . THR A 1 110 ? 10.245 -7.478 -27.926 1.00 95.88 110 THR A C 1
ATOM 884 O O . THR A 1 110 ? 10.245 -7.152 -26.732 1.00 95.88 110 THR A O 1
ATOM 887 N N . LEU A 1 111 ? 9.121 -7.448 -28.646 1.00 95.81 111 LEU A N 1
ATOM 888 C CA . LEU A 1 111 ? 7.831 -7.032 -28.085 1.00 95.81 111 LEU A CA 1
ATOM 889 C C . LEU A 1 111 ? 7.403 -7.896 -26.887 1.00 95.81 111 LEU A C 1
ATOM 891 O O . LEU A 1 111 ? 6.906 -7.366 -25.888 1.00 95.81 111 LEU A O 1
ATOM 895 N N . LYS A 1 112 ? 7.660 -9.207 -26.953 1.00 95.62 112 LYS A N 1
ATOM 896 C CA . LYS A 1 112 ? 7.347 -10.174 -25.891 1.00 95.62 112 LYS A CA 1
ATOM 897 C C . LYS A 1 112 ? 8.258 -10.022 -24.674 1.00 95.62 112 LYS A C 1
ATOM 899 O O . LYS A 1 112 ? 7.767 -10.018 -23.543 1.00 95.62 112 LYS A O 1
ATOM 904 N N . GLU A 1 113 ? 9.554 -9.779 -24.881 1.00 95.62 113 GLU A N 1
ATOM 905 C CA . GLU A 1 113 ? 10.496 -9.425 -23.810 1.00 95.62 113 GLU A CA 1
ATOM 906 C C . GLU A 1 113 ? 10.063 -8.147 -23.081 1.00 95.62 113 GLU A C 1
ATOM 908 O O . GLU A 1 113 ? 9.990 -8.110 -21.846 1.00 95.62 113 GLU A O 1
ATOM 913 N N . PHE A 1 114 ? 9.707 -7.096 -23.827 1.00 96.94 114 PHE A N 1
ATOM 914 C CA . PHE A 1 114 ? 9.256 -5.855 -23.208 1.00 96.94 114 PHE A CA 1
ATOM 915 C C . PHE A 1 114 ? 7.930 -6.054 -22.462 1.00 96.94 114 PHE A C 1
ATOM 917 O O . PHE A 1 114 ? 7.792 -5.650 -21.301 1.00 96.94 114 PHE A O 1
ATOM 924 N N . GLY A 1 115 ? 6.973 -6.769 -23.057 1.00 96.25 115 GLY A N 1
ATOM 925 C CA . GLY A 1 115 ? 5.732 -7.143 -22.385 1.00 96.25 115 GLY A CA 1
ATOM 926 C C . GLY A 1 115 ? 5.962 -7.973 -21.121 1.00 96.25 115 GLY A C 1
ATOM 927 O O . GLY A 1 115 ? 5.309 -7.737 -20.096 1.00 96.25 115 GLY A O 1
ATOM 928 N N . ARG A 1 116 ? 6.960 -8.863 -21.103 1.00 95.06 116 ARG A N 1
ATOM 929 C CA . ARG A 1 116 ? 7.365 -9.588 -19.894 1.00 95.06 116 ARG A CA 1
ATOM 930 C C . ARG A 1 116 ? 7.807 -8.640 -18.782 1.00 95.06 116 ARG A C 1
ATOM 932 O O . ARG A 1 116 ? 7.341 -8.798 -17.646 1.00 95.06 116 ARG A O 1
ATOM 939 N N . ILE A 1 117 ? 8.613 -7.622 -19.083 1.00 96.00 117 ILE A N 1
ATOM 940 C CA . ILE A 1 117 ? 8.984 -6.589 -18.102 1.00 96.00 117 ILE A CA 1
ATOM 941 C C . ILE A 1 117 ? 7.731 -5.884 -17.560 1.00 96.00 117 ILE A C 1
ATOM 943 O O . ILE A 1 117 ? 7.559 -5.762 -16.340 1.00 96.00 117 ILE A O 1
ATOM 947 N N . LEU A 1 118 ? 6.805 -5.493 -18.440 1.00 97.19 118 LEU A N 1
ATOM 948 C CA . LEU A 1 118 ? 5.557 -4.828 -18.052 1.00 97.19 118 LEU A CA 1
ATOM 949 C C . LEU A 1 118 ? 4.691 -5.699 -17.130 1.00 97.19 118 LEU A C 1
ATOM 951 O O . LEU A 1 118 ? 4.150 -5.205 -16.130 1.00 97.19 118 LEU A O 1
ATOM 955 N N . THR A 1 119 ? 4.589 -7.006 -17.396 1.00 94.88 119 THR A N 1
ATOM 956 C CA . THR A 1 119 ? 3.864 -7.936 -16.511 1.00 94.88 119 THR A CA 1
ATOM 957 C C . THR A 1 119 ? 4.520 -8.054 -15.132 1.00 94.88 119 THR A C 1
ATOM 959 O O . THR A 1 119 ? 3.815 -8.165 -14.118 1.00 94.88 119 THR A O 1
ATOM 962 N N . MET A 1 120 ? 5.851 -7.957 -15.054 1.00 92.62 120 MET A N 1
ATOM 963 C CA . MET A 1 120 ? 6.584 -7.948 -13.788 1.00 92.62 120 MET A CA 1
ATOM 964 C C . MET A 1 120 ? 6.285 -6.684 -12.981 1.00 92.62 120 MET A C 1
ATOM 966 O O . MET A 1 120 ? 5.862 -6.792 -11.824 1.00 92.62 120 MET A O 1
ATOM 970 N N . LEU A 1 121 ? 6.402 -5.505 -13.599 1.00 94.94 121 LEU A N 1
ATOM 971 C CA . LEU A 1 121 ? 6.082 -4.219 -12.966 1.00 94.94 121 LEU A CA 1
ATOM 972 C C . LEU A 1 121 ? 4.614 -4.171 -12.516 1.00 94.94 121 LEU A C 1
ATOM 974 O O . LEU A 1 121 ? 4.297 -3.719 -11.414 1.00 94.94 121 LEU A O 1
ATOM 978 N N . ASN A 1 122 ? 3.698 -4.747 -13.300 1.00 96.06 122 ASN A N 1
ATOM 979 C CA . ASN A 1 122 ? 2.300 -4.914 -12.904 1.00 96.06 122 ASN A CA 1
ATOM 980 C C . ASN A 1 122 ? 2.151 -5.795 -11.660 1.00 96.06 122 ASN A C 1
ATOM 982 O O . ASN A 1 122 ? 1.415 -5.445 -10.724 1.00 96.06 122 ASN A O 1
ATOM 986 N N . LYS A 1 123 ? 2.853 -6.934 -11.627 1.00 91.62 123 LYS A N 1
ATOM 987 C CA . LYS A 1 123 ? 2.826 -7.860 -10.493 1.00 91.62 123 LYS A CA 1
ATOM 988 C C . LYS A 1 123 ? 3.394 -7.200 -9.237 1.00 91.62 123 LYS A C 1
ATOM 990 O O . LYS A 1 123 ? 2.806 -7.338 -8.161 1.00 91.62 123 LYS A O 1
ATOM 995 N N . ARG A 1 124 ? 4.496 -6.462 -9.381 1.00 89.19 124 ARG A N 1
ATOM 996 C CA . ARG A 1 124 ? 5.298 -5.865 -8.306 1.00 89.19 124 ARG A CA 1
ATOM 997 C C . ARG A 1 124 ? 5.541 -4.388 -8.568 1.00 89.19 124 ARG A C 1
ATOM 999 O O . ARG A 1 124 ? 6.648 -3.947 -8.819 1.00 89.19 124 ARG A O 1
ATOM 1006 N N . ARG A 1 125 ? 4.493 -3.599 -8.409 1.00 93.19 125 ARG A N 1
ATOM 1007 C CA . ARG A 1 125 ? 4.593 -2.166 -8.664 1.00 93.19 125 ARG A CA 1
ATOM 1008 C C . ARG A 1 125 ? 5.408 -1.395 -7.610 1.00 93.19 125 ARG A C 1
ATOM 1010 O O . ARG A 1 125 ? 5.688 -0.230 -7.821 1.00 93.19 125 ARG A O 1
ATOM 1017 N N . GLY A 1 126 ? 5.715 -1.946 -6.427 1.00 92.00 126 GLY A N 1
ATOM 1018 C CA . GLY A 1 126 ? 6.419 -1.249 -5.319 1.00 92.00 126 GLY A CA 1
ATOM 1019 C C . GLY A 1 126 ? 5.528 -0.726 -4.173 1.00 92.00 126 GLY A C 1
ATOM 1020 O O . GLY A 1 126 ? 4.331 -1.036 -4.096 1.00 92.00 126 GLY A O 1
ATOM 1021 N N . PHE A 1 127 ? 6.083 0.095 -3.287 1.00 91.94 127 PHE A N 1
ATOM 1022 C CA . PHE A 1 127 ? 5.371 0.750 -2.185 1.00 91.94 127 PHE A CA 1
ATOM 1023 C C . PHE A 1 127 ? 5.026 2.205 -2.530 1.00 91.94 127 PHE A C 1
ATOM 1025 O O . PHE A 1 127 ? 5.887 2.976 -2.934 1.00 91.94 127 PHE A O 1
ATOM 1032 N N . LYS A 1 128 ? 3.760 2.599 -2.348 1.00 90.56 128 LYS A N 1
ATOM 1033 C CA . LYS A 1 128 ? 3.314 3.996 -2.457 1.00 90.56 128 LYS A CA 1
ATOM 1034 C C . LYS A 1 128 ? 2.767 4.426 -1.105 1.00 90.56 128 LYS A C 1
ATOM 1036 O O . LYS A 1 128 ? 1.747 3.882 -0.671 1.00 90.56 128 LYS A O 1
ATOM 1041 N N . SER A 1 129 ? 3.423 5.386 -0.454 1.00 84.56 129 SER A N 1
ATOM 1042 C CA . SER A 1 129 ? 2.884 5.966 0.776 1.00 84.56 129 SER A CA 1
ATOM 1043 C C . SER A 1 129 ? 1.572 6.690 0.461 1.00 84.56 129 SER A C 1
ATOM 1045 O O . SER A 1 129 ? 1.477 7.447 -0.502 1.00 84.56 129 SER A O 1
ATOM 1047 N N . ASN A 1 130 ? 0.540 6.431 1.264 1.00 77.31 130 ASN A N 1
ATOM 1048 C CA . ASN A 1 130 ? -0.733 7.160 1.196 1.00 77.31 130 ASN A CA 1
ATOM 1049 C C . ASN A 1 130 ? -0.743 8.385 2.125 1.00 77.31 130 ASN A C 1
ATOM 1051 O O . ASN A 1 130 ? -1.773 9.049 2.259 1.00 77.31 130 ASN A O 1
ATOM 1055 N N . ARG A 1 131 ? 0.366 8.640 2.824 1.00 71.31 131 ARG A N 1
ATOM 1056 C CA . ARG A 1 131 ? 0.471 9.685 3.834 1.00 71.31 131 ARG A CA 1
ATOM 1057 C C . ARG A 1 131 ? 0.682 11.033 3.145 1.00 71.31 131 ARG A C 1
ATOM 1059 O O . ARG A 1 131 ? 1.561 11.158 2.302 1.00 71.31 131 ARG A O 1
ATOM 1066 N N . LYS A 1 132 ? -0.120 12.034 3.522 1.00 64.12 132 LYS A N 1
ATOM 1067 C CA . LYS A 1 132 ? 0.000 13.411 3.016 1.00 64.12 132 LYS A CA 1
ATOM 1068 C C . LYS A 1 132 ? 0.801 14.345 3.947 1.00 64.12 132 LYS A C 1
ATOM 1070 O O . LYS A 1 132 ? 1.193 15.408 3.496 1.00 64.12 132 LYS A O 1
ATOM 1075 N N . THR A 1 133 ? 1.077 13.953 5.202 1.00 53.53 133 THR A N 1
ATOM 1076 C CA . THR A 1 133 ? 1.848 14.730 6.207 1.00 53.53 133 THR A CA 1
ATOM 1077 C C . THR A 1 133 ? 2.580 13.831 7.224 1.00 53.53 133 THR A C 1
ATOM 1079 O O . THR A 1 133 ? 2.095 12.755 7.554 1.00 53.53 133 THR A O 1
ATOM 1082 N N . LEU A 1 134 ? 3.744 14.248 7.745 1.00 46.97 134 LEU A N 1
ATOM 1083 C CA . LEU A 1 134 ? 4.698 13.441 8.546 1.00 46.97 134 LEU A CA 1
ATOM 1084 C C . LEU A 1 134 ? 4.466 13.402 10.086 1.00 46.97 134 LEU A C 1
ATOM 1086 O O . LEU A 1 134 ? 5.379 13.057 10.829 1.00 46.97 134 LEU A O 1
ATOM 1090 N N . THR A 1 135 ? 3.282 13.723 10.613 1.00 45.75 135 THR A N 1
ATOM 1091 C CA . THR A 1 135 ? 3.181 14.300 11.978 1.00 45.75 135 THR A CA 1
ATOM 1092 C C . THR A 1 135 ? 2.749 13.406 13.159 1.00 45.75 135 THR A C 1
ATOM 1094 O O . THR A 1 135 ? 2.473 13.945 14.221 1.00 45.75 135 THR A O 1
ATOM 1097 N N . SER A 1 136 ? 2.715 12.070 13.078 1.00 45.06 136 SER A N 1
ATOM 1098 C CA . SER A 1 136 ? 2.381 11.224 14.258 1.00 45.06 136 SER A CA 1
ATOM 1099 C C . SER A 1 136 ? 3.479 10.217 14.617 1.00 45.06 136 SER A C 1
ATOM 1101 O O . SER A 1 136 ? 3.995 9.524 13.739 1.00 45.06 136 SER A O 1
ATOM 1103 N N . ALA A 1 137 ? 3.835 10.167 15.911 1.00 49.03 137 ALA A N 1
ATOM 1104 C CA . ALA A 1 137 ? 5.000 9.473 16.474 1.00 49.03 137 ALA A CA 1
ATOM 1105 C C . ALA A 1 137 ? 4.927 7.936 16.399 1.00 49.03 137 ALA A C 1
ATOM 1107 O O . ALA A 1 137 ? 5.907 7.310 16.006 1.00 49.03 137 ALA A O 1
ATOM 1108 N N . ASP A 1 138 ? 3.771 7.319 16.653 1.00 44.09 138 ASP A N 1
ATOM 1109 C CA . ASP A 1 138 ? 3.650 5.847 16.662 1.00 44.09 138 ASP A CA 1
ATOM 1110 C C . ASP A 1 138 ? 3.661 5.231 15.260 1.00 44.09 138 ASP A C 1
ATOM 1112 O O . ASP A 1 138 ? 4.164 4.131 15.030 1.00 44.09 138 ASP A O 1
ATOM 1116 N N . ALA A 1 139 ? 3.209 5.996 14.268 1.00 46.59 139 ALA A N 1
ATOM 1117 C CA . ALA A 1 139 ? 3.291 5.620 12.866 1.00 46.59 139 ALA A CA 1
ATOM 1118 C C . ALA A 1 139 ? 4.691 5.871 12.260 1.00 46.59 139 ALA A C 1
ATOM 1120 O O . ALA A 1 139 ? 4.857 5.701 11.049 1.00 46.59 139 ALA A O 1
ATOM 1121 N N . LYS A 1 140 ? 5.689 6.300 13.057 1.00 50.16 140 LYS A N 1
ATOM 1122 C CA . LYS A 1 140 ? 7.091 6.434 12.622 1.00 50.16 140 LYS A CA 1
ATOM 1123 C C . LYS A 1 140 ? 7.837 5.097 12.584 1.00 50.16 140 LYS A C 1
ATOM 1125 O O . LYS A 1 140 ? 8.784 5.004 11.821 1.00 50.16 140 LYS A O 1
ATOM 1130 N N . LYS A 1 141 ? 7.438 4.063 13.340 1.00 53.94 141 LYS A N 1
ATOM 1131 C CA . LYS A 1 141 ? 8.258 2.837 13.481 1.00 53.94 141 LYS A CA 1
ATOM 1132 C C . LYS A 1 141 ? 8.217 1.913 12.249 1.00 53.94 141 LYS A C 1
ATOM 1134 O O . LYS A 1 141 ? 9.245 1.687 11.622 1.00 53.94 141 LYS A O 1
ATOM 1139 N N . GLU A 1 142 ? 7.040 1.429 11.847 1.00 55.97 142 GLU A N 1
ATOM 1140 C CA . GLU A 1 142 ? 6.903 0.471 10.727 1.00 55.97 142 GLU A CA 1
ATOM 1141 C C . GLU A 1 142 ? 7.044 1.131 9.342 1.00 55.97 142 GLU A C 1
ATOM 1143 O O . GLU A 1 142 ? 7.844 0.701 8.513 1.00 55.97 142 GLU A O 1
ATOM 1148 N N . GLU A 1 143 ? 6.300 2.217 9.081 1.00 61.50 143 GLU A N 1
ATOM 1149 C CA . GLU A 1 143 ? 6.428 2.962 7.815 1.00 61.50 143 GLU A CA 1
ATOM 1150 C C . GLU A 1 143 ? 7.795 3.659 7.717 1.00 61.50 143 GLU A C 1
ATOM 1152 O O . GLU A 1 143 ? 8.309 3.832 6.614 1.00 61.50 143 GLU A O 1
ATOM 1157 N N . GLY A 1 144 ? 8.403 4.026 8.853 1.00 72.94 144 GLY A N 1
ATOM 1158 C CA . GLY A 1 144 ? 9.760 4.568 8.887 1.00 72.94 144 GLY A CA 1
ATOM 1159 C C . GLY A 1 144 ? 10.800 3.541 8.476 1.00 72.94 144 GLY A C 1
ATOM 1160 O O . GLY A 1 144 ? 11.642 3.883 7.658 1.00 72.94 144 GLY A O 1
ATOM 1161 N N . LYS A 1 145 ? 10.695 2.281 8.926 1.00 80.38 145 LYS A N 1
ATOM 1162 C CA . LYS A 1 145 ? 11.583 1.204 8.459 1.00 80.38 145 LYS A CA 1
ATOM 1163 C C . LYS A 1 145 ? 11.465 0.986 6.950 1.00 80.38 145 LYS A C 1
ATOM 1165 O O . LYS A 1 145 ? 12.469 1.014 6.255 1.00 80.38 145 LYS A O 1
ATOM 1170 N N . VAL A 1 146 ? 10.238 0.885 6.425 1.00 84.25 146 VAL A N 1
ATOM 1171 C CA . VAL A 1 146 ? 10.003 0.754 4.972 1.00 84.25 146 VAL A CA 1
ATOM 1172 C C . VAL A 1 146 ? 10.610 1.926 4.197 1.00 84.25 146 VAL A C 1
ATOM 1174 O O . VAL A 1 146 ? 11.237 1.721 3.163 1.00 84.25 146 VAL A O 1
ATOM 1177 N N . LYS A 1 147 ? 10.424 3.161 4.674 1.00 83.62 147 LYS A N 1
ATOM 1178 C CA . LYS A 1 147 ? 10.981 4.355 4.024 1.00 83.62 147 LYS A CA 1
ATOM 1179 C C . LYS A 1 147 ? 12.498 4.436 4.142 1.00 83.62 147 LYS A C 1
ATOM 1181 O O . LYS A 1 147 ? 13.129 4.826 3.170 1.00 83.62 147 LYS A O 1
ATOM 1186 N N . ALA A 1 148 ? 13.062 4.070 5.289 1.00 86.25 148 ALA A N 1
ATOM 1187 C CA . ALA A 1 148 ? 14.502 4.009 5.499 1.00 86.25 148 ALA A CA 1
ATOM 1188 C C . ALA A 1 148 ? 15.138 2.974 4.565 1.00 86.25 148 ALA A C 1
ATOM 1190 O O . ALA A 1 148 ? 16.123 3.285 3.909 1.00 86.25 148 ALA A O 1
ATOM 1191 N N . ASP A 1 149 ? 14.522 1.800 4.413 1.00 86.75 149 ASP A N 1
ATOM 1192 C CA . ASP A 1 149 ? 14.981 0.765 3.483 1.00 86.75 149 ASP A CA 1
ATOM 1193 C C . ASP A 1 149 ? 14.885 1.228 2.016 1.00 86.75 149 ASP A C 1
ATOM 1195 O O . ASP A 1 149 ? 15.792 0.958 1.232 1.00 86.75 149 ASP A O 1
ATOM 1199 N N . ILE A 1 150 ? 13.820 1.953 1.639 1.00 89.88 150 ILE A N 1
ATOM 1200 C CA . ILE A 1 150 ? 13.689 2.560 0.297 1.00 89.88 150 ILE A CA 1
ATOM 1201 C C . ILE A 1 150 ? 14.763 3.632 0.074 1.00 89.88 150 ILE A C 1
ATOM 1203 O O . ILE A 1 150 ? 15.357 3.680 -0.999 1.00 89.88 150 ILE A O 1
ATOM 1207 N N . ALA A 1 151 ? 15.016 4.487 1.068 1.00 89.88 151 ALA A N 1
ATOM 1208 C CA . ALA A 1 151 ? 16.036 5.530 0.986 1.00 89.88 151 ALA A CA 1
ATOM 1209 C C . ALA A 1 151 ? 17.442 4.927 0.882 1.00 89.88 151 ALA A C 1
ATOM 1211 O O . ALA A 1 151 ? 18.218 5.341 0.028 1.00 89.88 151 ALA A O 1
ATOM 1212 N N . LYS A 1 152 ? 17.733 3.896 1.682 1.00 91.12 152 LYS A N 1
ATOM 1213 C CA . LYS A 1 152 ? 18.978 3.133 1.592 1.00 91.12 152 LYS A CA 1
ATOM 1214 C C . LYS A 1 152 ? 19.147 2.527 0.202 1.00 91.12 152 LYS A C 1
ATOM 1216 O O . LYS A 1 152 ? 20.171 2.744 -0.422 1.00 91.12 152 LYS A O 1
ATOM 1221 N N . LEU A 1 153 ? 18.117 1.857 -0.320 1.00 90.56 153 LEU A N 1
ATOM 1222 C CA . LEU A 1 153 ? 18.160 1.302 -1.673 1.00 90.56 153 LEU A CA 1
ATOM 1223 C C . LEU A 1 153 ? 18.422 2.385 -2.731 1.00 90.56 153 LEU A C 1
ATOM 1225 O O . LEU A 1 153 ? 19.144 2.134 -3.689 1.00 90.56 153 LEU A O 1
ATOM 1229 N N . GLN A 1 154 ? 17.830 3.571 -2.586 1.00 92.06 154 GLN A N 1
ATOM 1230 C CA . GLN A 1 154 ? 18.075 4.676 -3.510 1.00 92.06 154 GLN A CA 1
ATOM 1231 C C . GLN A 1 154 ? 19.527 5.171 -3.442 1.00 92.06 154 GLN A C 1
ATOM 1233 O O . GLN A 1 154 ? 20.090 5.481 -4.489 1.00 92.06 154 GLN A O 1
ATOM 1238 N N . ASN A 1 155 ? 20.127 5.220 -2.250 1.00 93.25 155 ASN A N 1
ATOM 1239 C CA . ASN A 1 155 ? 21.544 5.545 -2.089 1.00 93.25 155 ASN A CA 1
ATOM 1240 C C . ASN A 1 155 ? 22.429 4.469 -2.724 1.00 93.25 155 ASN A C 1
ATOM 1242 O O . ASN A 1 155 ? 23.261 4.824 -3.548 1.00 93.25 155 ASN A O 1
ATOM 1246 N N . ASP A 1 156 ? 22.170 3.183 -2.453 1.00 90.81 156 ASP A N 1
ATOM 1247 C CA . ASP A 1 156 ? 22.922 2.072 -3.053 1.00 90.81 156 ASP A CA 1
ATOM 1248 C C . ASP A 1 156 ? 22.906 2.165 -4.598 1.00 90.81 156 ASP A C 1
ATOM 1250 O O . ASP A 1 156 ? 23.927 2.007 -5.261 1.00 90.81 156 ASP A O 1
ATOM 1254 N N . ILE A 1 157 ? 21.745 2.461 -5.199 1.00 92.94 157 ILE A N 1
ATOM 1255 C CA . ILE A 1 157 ? 21.614 2.633 -6.659 1.00 92.94 157 ILE A CA 1
ATOM 1256 C C . ILE A 1 157 ? 22.513 3.764 -7.169 1.00 92.94 157 ILE A C 1
ATOM 1258 O O . ILE A 1 157 ? 23.164 3.608 -8.202 1.00 92.94 157 ILE A O 1
ATOM 1262 N N . ASN A 1 158 ? 22.541 4.890 -6.453 1.00 93.75 158 ASN A N 1
ATOM 1263 C CA . ASN A 1 158 ? 23.327 6.059 -6.836 1.00 93.75 158 ASN A CA 1
ATOM 1264 C C . ASN A 1 158 ? 24.834 5.807 -6.670 1.00 93.75 158 ASN A C 1
ATOM 1266 O O . ASN A 1 158 ? 25.605 6.181 -7.550 1.00 93.75 158 ASN A O 1
ATOM 1270 N N . GLU A 1 159 ? 25.240 5.162 -5.571 1.00 94.69 159 GLU A N 1
ATOM 12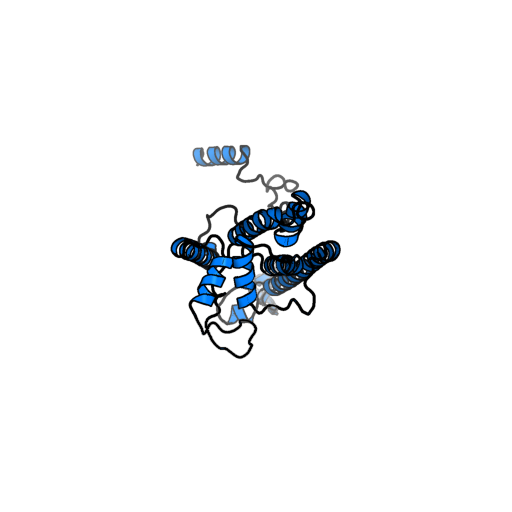71 C CA . GLU A 1 159 ? 26.631 4.785 -5.273 1.00 94.69 159 GLU A CA 1
ATOM 1272 C C . GLU A 1 159 ? 27.201 3.843 -6.337 1.00 94.69 159 GLU A C 1
ATOM 1274 O O . GLU A 1 159 ? 28.348 3.987 -6.747 1.00 94.69 159 GLU A O 1
ATOM 1279 N N . HIS A 1 160 ? 26.382 2.917 -6.839 1.00 92.25 160 HIS A N 1
ATOM 1280 C CA . HIS A 1 160 ? 26.757 2.006 -7.920 1.00 92.25 160 HIS A CA 1
ATOM 1281 C C . HIS A 1 160 ? 26.465 2.561 -9.326 1.00 92.25 160 HIS A C 1
ATOM 1283 O O . HIS A 1 160 ? 26.483 1.803 -10.296 1.00 92.25 160 HIS A O 1
ATOM 1289 N N . HIS A 1 161 ? 26.170 3.861 -9.450 1.00 93.69 161 HIS A N 1
ATOM 1290 C CA . HIS A 1 161 ? 25.924 4.564 -10.718 1.00 93.69 161 HIS A CA 1
ATOM 1291 C C . HIS A 1 161 ? 24.879 3.901 -11.636 1.00 93.69 161 HIS A C 1
ATOM 1293 O O . HIS A 1 161 ? 24.938 4.015 -12.860 1.00 93.69 161 HIS A O 1
ATOM 1299 N N . CYS A 1 162 ? 23.894 3.218 -11.053 1.00 94.69 162 CYS A N 1
ATOM 1300 C CA . CYS A 1 162 ? 22.820 2.576 -11.799 1.00 94.69 162 CYS A CA 1
ATOM 1301 C C . CYS A 1 162 ? 21.685 3.577 -12.067 1.00 94.69 162 CYS A C 1
ATOM 1303 O O . CYS A 1 162 ? 21.263 4.321 -11.182 1.00 94.69 162 CYS A O 1
ATOM 1305 N N . ARG A 1 163 ? 21.126 3.572 -13.280 1.00 95.25 163 ARG A N 1
ATOM 1306 C CA . ARG A 1 163 ? 20.039 4.477 -13.696 1.00 95.25 163 ARG A CA 1
ATOM 1307 C C . ARG A 1 163 ? 18.701 4.064 -13.096 1.00 95.25 163 ARG A C 1
ATOM 1309 O O . ARG A 1 163 ? 17.846 4.903 -12.811 1.00 95.25 163 ARG A O 1
ATOM 1316 N N . THR A 1 164 ? 18.491 2.757 -12.935 1.00 96.44 164 THR A N 1
ATOM 1317 C CA . THR A 1 164 ? 17.208 2.193 -12.500 1.00 96.44 164 THR A CA 1
ATOM 1318 C C . THR A 1 164 ? 17.372 1.078 -11.473 1.00 96.44 164 THR A C 1
ATOM 1320 O O . THR A 1 164 ? 18.427 0.459 -11.342 1.00 96.44 164 THR A O 1
ATOM 1323 N N . VAL A 1 165 ? 16.286 0.766 -10.758 1.00 94.06 165 VAL A N 1
ATOM 1324 C CA . VAL A 1 165 ? 16.278 -0.346 -9.798 1.00 94.06 165 VAL A CA 1
ATOM 1325 C C . VAL A 1 165 ? 16.410 -1.710 -10.491 1.00 94.06 165 VAL A C 1
ATOM 1327 O O . VAL A 1 165 ? 16.934 -2.654 -9.906 1.00 94.06 165 VAL A O 1
ATOM 1330 N N . GLY A 1 166 ? 15.941 -1.845 -11.735 1.00 93.50 166 GLY A N 1
ATOM 1331 C CA . GLY A 1 166 ? 16.158 -3.037 -12.557 1.00 93.50 166 GLY A CA 1
ATOM 1332 C C . GLY A 1 166 ? 17.620 -3.275 -12.886 1.00 93.50 166 GLY A C 1
ATOM 1333 O O . GLY A 1 166 ? 18.111 -4.373 -12.634 1.00 93.50 166 GLY A O 1
ATOM 1334 N N . GLU A 1 167 ? 18.295 -2.233 -13.357 1.00 95.00 167 GLU A N 1
ATOM 1335 C CA . GLU A 1 167 ? 19.723 -2.253 -13.669 1.00 95.00 167 GLU A CA 1
ATOM 1336 C C . GLU A 1 167 ? 20.575 -2.540 -12.433 1.00 95.00 167 GLU A C 1
ATOM 1338 O O . GLU A 1 167 ? 21.418 -3.430 -12.468 1.00 95.00 167 GLU A O 1
ATOM 1343 N N . TYR A 1 168 ? 20.284 -1.883 -11.308 1.00 93.19 168 TYR A N 1
ATOM 1344 C CA . TYR A 1 168 ? 20.996 -2.138 -10.058 1.00 93.19 168 TYR A CA 1
ATOM 1345 C C . TYR A 1 168 ? 20.861 -3.587 -9.586 1.00 93.19 168 TYR A C 1
ATOM 1347 O O . TYR A 1 168 ? 21.833 -4.220 -9.180 1.00 93.19 168 TYR A O 1
ATOM 1355 N N . PHE A 1 169 ? 19.660 -4.159 -9.667 1.00 90.25 169 PHE A N 1
ATOM 1356 C CA . PHE A 1 169 ? 19.493 -5.564 -9.318 1.00 90.25 169 PHE A CA 1
ATOM 1357 C C . PHE A 1 169 ? 20.201 -6.498 -10.304 1.00 90.25 169 PHE A C 1
ATOM 1359 O O . PHE A 1 169 ? 20.767 -7.488 -9.854 1.00 90.25 169 PHE A O 1
ATOM 1366 N N . ALA A 1 170 ? 20.231 -6.184 -11.603 1.00 91.25 170 ALA A N 1
ATOM 1367 C CA . ALA A 1 170 ? 21.022 -6.941 -12.574 1.00 91.25 170 ALA A CA 1
ATOM 1368 C C . ALA A 1 170 ? 22.520 -6.886 -12.245 1.00 91.25 170 ALA A C 1
ATOM 1370 O O . ALA A 1 170 ? 23.189 -7.914 -12.258 1.00 91.25 170 ALA A O 1
ATOM 1371 N N . PHE A 1 171 ? 23.027 -5.707 -11.881 1.00 90.38 171 PHE A N 1
ATOM 1372 C CA . PHE A 1 171 ? 24.398 -5.516 -11.421 1.00 90.38 171 PHE A CA 1
ATOM 1373 C C . PHE A 1 171 ? 24.725 -6.406 -10.216 1.00 90.38 171 PHE A C 1
ATOM 1375 O O . PHE A 1 171 ? 25.719 -7.127 -10.254 1.00 90.38 171 PHE A O 1
ATOM 1382 N N . LEU A 1 172 ? 23.854 -6.453 -9.199 1.00 86.81 172 LEU A N 1
ATOM 1383 C CA . LEU A 1 172 ? 24.051 -7.352 -8.056 1.00 86.81 172 LEU A CA 1
ATOM 1384 C C . LEU A 1 172 ? 24.136 -8.825 -8.489 1.00 86.81 172 LEU A C 1
ATOM 1386 O O . LEU A 1 172 ? 25.031 -9.532 -8.035 1.00 86.81 172 LEU A O 1
ATOM 1390 N N . PHE A 1 173 ? 23.254 -9.272 -9.392 1.00 81.94 173 PHE A N 1
ATOM 1391 C CA . PHE A 1 173 ? 23.284 -10.638 -9.936 1.00 81.94 173 PHE A CA 1
ATOM 1392 C C . PHE A 1 173 ? 24.556 -10.958 -10.725 1.00 81.94 173 PHE 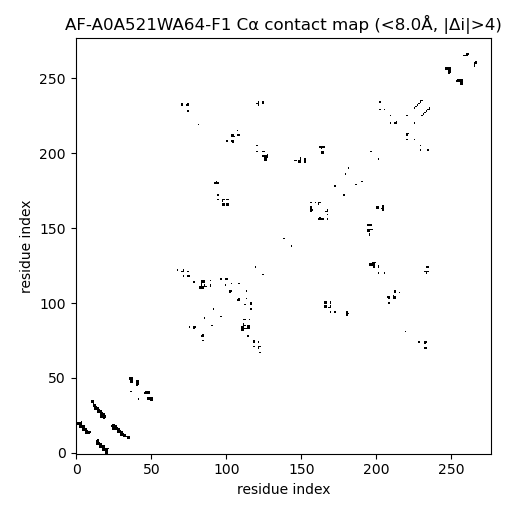A C 1
ATOM 1394 O O . PHE A 1 173 ? 24.981 -12.107 -10.728 1.00 81.94 173 PHE A O 1
ATOM 1401 N N . ARG A 1 174 ? 25.168 -9.971 -11.388 1.00 84.75 174 ARG A N 1
ATOM 1402 C CA . ARG A 1 174 ? 26.440 -10.164 -12.103 1.00 84.75 174 ARG A CA 1
ATOM 1403 C C . ARG A 1 174 ? 27.629 -10.295 -11.155 1.00 84.75 174 ARG A C 1
ATOM 1405 O O . ARG A 1 174 ? 28.571 -10.999 -11.480 1.00 84.75 174 ARG A O 1
ATOM 1412 N N . GLN A 1 175 ? 27.593 -9.622 -10.005 1.00 78.94 175 GLN A N 1
ATOM 1413 C CA . GLN A 1 175 ? 28.696 -9.631 -9.036 1.00 78.94 175 GLN A CA 1
ATOM 1414 C C . GLN A 1 175 ? 28.754 -10.880 -8.155 1.00 78.94 175 GLN A C 1
ATOM 1416 O O . GLN A 1 175 ? 29.703 -11.058 -7.398 1.00 78.94 175 GLN A O 1
ATOM 1421 N N . THR A 1 176 ? 27.728 -11.722 -8.194 1.00 68.56 176 THR A N 1
ATOM 1422 C CA . THR A 1 176 ? 27.621 -12.867 -7.293 1.00 68.56 176 THR A CA 1
ATOM 1423 C C . THR A 1 176 ? 27.223 -14.101 -8.088 1.00 68.56 176 THR A C 1
ATOM 1425 O O . THR A 1 176 ? 26.085 -14.235 -8.532 1.00 68.56 176 THR A O 1
ATOM 1428 N N . ASP A 1 177 ? 28.160 -15.042 -8.220 1.00 54.44 177 ASP A N 1
ATOM 1429 C CA . ASP A 1 177 ? 27.941 -16.340 -8.882 1.00 54.44 177 ASP A CA 1
ATOM 1430 C C . ASP A 1 177 ? 26.892 -17.210 -8.169 1.00 54.44 177 ASP A C 1
ATOM 1432 O O . ASP A 1 177 ? 26.408 -18.203 -8.705 1.00 54.44 177 ASP A O 1
ATOM 1436 N N . THR A 1 178 ? 26.513 -16.819 -6.952 1.00 52.72 178 THR A N 1
ATOM 1437 C CA . THR A 1 178 ? 25.702 -17.598 -6.021 1.00 52.72 178 THR A CA 1
ATOM 1438 C C . THR A 1 178 ? 24.426 -16.893 -5.578 1.00 52.72 178 THR A C 1
ATOM 1440 O O . THR A 1 178 ? 23.901 -17.250 -4.524 1.00 52.72 178 THR A O 1
ATOM 1443 N N . ILE A 1 179 ? 23.866 -15.929 -6.328 1.00 52.88 179 ILE A N 1
ATOM 1444 C CA . ILE A 1 179 ? 22.481 -15.538 -6.010 1.00 52.88 179 ILE A CA 1
ATOM 1445 C C . ILE A 1 179 ? 21.542 -16.653 -6.474 1.00 52.88 179 ILE A C 1
ATOM 1447 O O . ILE A 1 179 ? 21.356 -16.823 -7.683 1.00 52.88 179 ILE A O 1
ATOM 1451 N N . PRO A 1 180 ? 20.888 -17.384 -5.556 1.00 50.38 180 PRO A N 1
ATOM 1452 C CA . PRO A 1 180 ? 20.000 -18.462 -5.943 1.00 50.38 180 PRO A CA 1
ATOM 1453 C C . PRO A 1 180 ? 18.739 -17.885 -6.589 1.00 50.38 180 PRO A C 1
ATOM 1455 O O . PRO A 1 180 ? 18.259 -16.804 -6.221 1.00 50.38 180 PRO A O 1
ATOM 1458 N N . ASP A 1 181 ? 18.166 -18.634 -7.5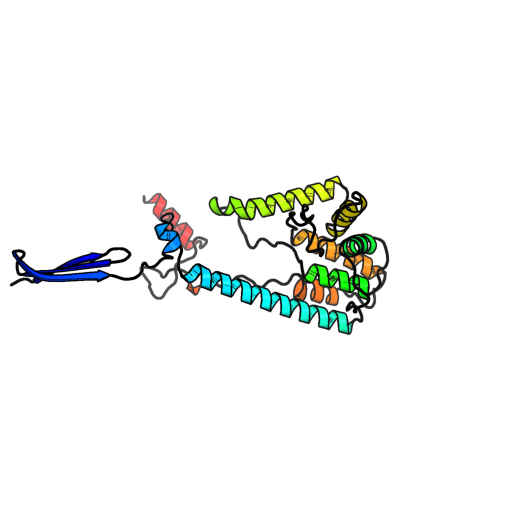27 1.00 47.88 181 ASP A N 1
ATOM 1459 C CA . ASP A 1 181 ? 16.856 -18.335 -8.090 1.00 47.88 181 ASP A CA 1
ATOM 1460 C C . ASP A 1 181 ? 15.821 -18.181 -6.956 1.00 47.88 181 ASP A C 1
ATOM 1462 O O . ASP A 1 181 ? 15.518 -19.108 -6.209 1.00 47.88 181 ASP A O 1
ATOM 1466 N N . TRP A 1 182 ? 15.248 -16.984 -6.821 1.00 52.66 182 TRP A N 1
ATOM 1467 C CA . TRP A 1 182 ? 14.179 -16.635 -5.870 1.00 52.66 182 TRP A CA 1
ATOM 1468 C C . TRP A 1 182 ? 12.912 -17.504 -5.952 1.00 52.66 182 TRP A C 1
ATOM 1470 O O . TRP A 1 182 ? 12.018 -17.333 -5.109 1.00 52.66 182 TRP A O 1
ATOM 1480 N N . HIS A 1 183 ? 12.761 -18.305 -7.009 1.00 45.91 183 HIS A N 1
ATOM 1481 C CA . HIS A 1 183 ? 11.671 -19.258 -7.179 1.00 45.91 183 HIS A CA 1
ATOM 1482 C C . HIS A 1 183 ? 11.984 -20.646 -6.623 1.00 45.91 183 HIS A C 1
ATOM 1484 O O . HIS A 1 183 ? 11.045 -21.428 -6.453 1.00 45.91 183 HIS A O 1
ATOM 1490 N N . SER A 1 184 ? 13.241 -20.924 -6.273 1.00 43.59 184 SER A N 1
ATOM 1491 C CA . SER A 1 184 ? 13.610 -22.179 -5.634 1.00 43.59 184 SER A CA 1
ATOM 1492 C C . SER A 1 184 ? 13.042 -22.230 -4.213 1.00 43.59 184 SER A C 1
ATOM 1494 O O . SER A 1 184 ? 13.250 -21.327 -3.398 1.00 43.59 184 SER A O 1
ATOM 1496 N N . LYS A 1 185 ? 12.252 -23.270 -3.928 1.00 47.78 185 LYS A N 1
ATOM 1497 C CA . LYS A 1 185 ? 11.661 -23.507 -2.602 1.00 47.78 185 LYS A CA 1
ATOM 1498 C C . LYS A 1 185 ? 12.700 -23.954 -1.565 1.00 47.78 185 LYS A C 1
ATOM 1500 O O . LYS A 1 185 ? 12.425 -23.793 -0.380 1.00 47.78 185 LYS A O 1
ATOM 1505 N N . ASP A 1 186 ? 13.866 -24.430 -2.006 1.00 44.38 186 ASP A N 1
ATOM 1506 C CA . ASP A 1 186 ? 14.802 -25.205 -1.179 1.00 44.38 186 ASP A CA 1
ATOM 1507 C C . ASP A 1 186 ? 16.022 -24.431 -0.659 1.00 44.38 186 ASP A C 1
ATOM 1509 O O . ASP A 1 186 ? 16.867 -25.007 0.018 1.00 44.38 186 ASP A O 1
ATOM 1513 N N . THR A 1 187 ? 16.150 -23.125 -0.921 1.00 46.44 187 THR A N 1
ATOM 1514 C CA . THR A 1 187 ? 17.344 -22.363 -0.498 1.00 46.44 187 THR A CA 1
ATOM 1515 C C . THR A 1 187 ? 17.049 -21.379 0.638 1.00 46.44 187 THR A C 1
ATOM 1517 O O . THR A 1 187 ? 16.303 -20.407 0.488 1.00 46.44 187 THR A O 1
ATOM 1520 N N . SER A 1 188 ? 17.675 -21.608 1.796 1.00 39.94 188 SER A N 1
ATOM 1521 C CA . SER A 1 188 ? 17.591 -20.785 3.010 1.00 39.94 188 SER A CA 1
ATOM 1522 C C . SER A 1 188 ? 18.626 -19.648 3.020 1.00 39.94 188 SER A C 1
ATOM 1524 O O . SER A 1 188 ? 19.523 -19.638 3.859 1.00 39.94 188 SER A O 1
ATOM 1526 N N . ILE A 1 189 ? 18.558 -18.696 2.081 1.00 50.09 189 ILE A N 1
ATOM 1527 C CA . ILE A 1 189 ? 19.526 -17.577 2.006 1.00 50.09 189 ILE A CA 1
ATOM 1528 C C . ILE A 1 189 ? 18.811 -16.233 1.777 1.00 50.09 189 ILE A C 1
ATOM 1530 O O . ILE A 1 189 ? 17.664 -16.169 1.319 1.00 50.09 189 ILE A O 1
ATOM 1534 N N . GLU A 1 190 ? 19.461 -15.138 2.182 1.00 42.72 190 GLU A N 1
ATOM 1535 C CA . GLU A 1 190 ? 18.951 -13.769 2.147 1.00 42.72 190 GLU A CA 1
ATOM 1536 C C . GLU A 1 190 ? 18.431 -13.349 0.766 1.00 42.72 190 GLU A C 1
ATOM 1538 O O . GLU A 1 190 ? 19.165 -13.047 -0.169 1.00 42.72 190 GLU A O 1
ATOM 1543 N N . ARG A 1 191 ? 17.105 -13.269 0.647 1.00 53.47 191 ARG A N 1
ATOM 1544 C CA . ARG A 1 191 ? 16.427 -12.742 -0.539 1.00 53.47 191 ARG A CA 1
ATOM 1545 C C . ARG A 1 191 ? 16.924 -11.316 -0.820 1.00 53.47 191 ARG A C 1
ATOM 1547 O O . ARG A 1 191 ? 16.693 -10.445 0.020 1.00 53.47 191 ARG A O 1
ATOM 1554 N N . ILE A 1 192 ? 17.390 -11.028 -2.048 1.00 54.94 192 ILE A N 1
ATOM 1555 C CA . ILE A 1 192 ? 17.594 -9.644 -2.565 1.00 54.94 192 ILE A CA 1
ATOM 1556 C C . ILE A 1 192 ? 16.403 -8.734 -2.195 1.00 54.94 192 ILE A C 1
ATOM 1558 O O . ILE A 1 192 ? 16.528 -7.542 -1.928 1.00 54.94 192 ILE A O 1
ATOM 1562 N N . ARG A 1 193 ? 15.207 -9.328 -2.122 1.00 52.38 193 ARG A N 1
ATOM 1563 C CA . ARG A 1 193 ? 13.927 -8.674 -1.839 1.00 52.38 193 ARG A CA 1
ATOM 1564 C C . ARG A 1 193 ? 13.580 -8.466 -0.356 1.00 52.38 193 ARG A C 1
ATOM 1566 O O . ARG A 1 193 ? 12.415 -8.191 -0.076 1.00 52.38 193 ARG A O 1
ATOM 1573 N N . LYS A 1 194 ? 14.528 -8.546 0.590 1.00 56.41 194 LYS A N 1
ATOM 1574 C CA . LYS A 1 194 ? 14.347 -7.879 1.902 1.00 56.41 194 LYS A CA 1
ATOM 1575 C C . LYS A 1 194 ? 14.312 -6.346 1.762 1.00 56.41 194 LYS A C 1
ATOM 1577 O O . LYS A 1 194 ? 13.887 -5.669 2.688 1.00 56.41 194 LYS A O 1
ATOM 1582 N N . ARG A 1 195 ? 14.708 -5.805 0.603 1.00 68.00 195 ARG A N 1
ATOM 1583 C CA . ARG A 1 195 ? 14.681 -4.369 0.303 1.00 68.00 195 ARG A CA 1
ATOM 1584 C C . ARG A 1 195 ? 13.298 -3.941 -0.192 1.00 68.00 195 ARG A C 1
ATOM 1586 O O . ARG A 1 195 ? 12.762 -4.501 -1.155 1.00 68.00 195 ARG A O 1
ATOM 1593 N N . PHE A 1 196 ? 12.706 -2.949 0.466 1.00 83.19 196 PHE A N 1
ATOM 1594 C CA . PHE A 1 196 ? 11.488 -2.307 -0.017 1.00 83.19 196 PHE A CA 1
ATOM 1595 C C . PHE A 1 196 ? 11.821 -1.409 -1.213 1.00 83.19 196 PHE A C 1
ATOM 1597 O O . PHE A 1 196 ? 12.776 -0.646 -1.167 1.00 83.19 196 PHE A O 1
ATOM 1604 N N . VAL A 1 197 ? 11.020 -1.487 -2.279 1.00 90.56 197 VAL A N 1
ATOM 1605 C CA . VAL A 1 197 ? 11.193 -0.647 -3.476 1.00 90.56 197 VAL A CA 1
ATOM 1606 C C . VAL A 1 197 ? 10.075 0.386 -3.543 1.00 90.56 197 VAL A C 1
ATOM 1608 O O . VAL A 1 197 ? 8.890 0.034 -3.444 1.00 90.56 197 VAL A O 1
ATOM 1611 N N . GLY A 1 198 ? 10.445 1.651 -3.729 1.00 92.56 198 GLY A N 1
ATOM 1612 C CA . GLY A 1 198 ? 9.516 2.758 -3.927 1.00 92.56 198 GLY A CA 1
ATOM 1613 C C . GLY A 1 198 ? 8.731 2.639 -5.235 1.00 92.56 198 GLY A C 1
ATOM 1614 O O . GLY A 1 198 ? 9.196 2.092 -6.234 1.00 92.56 198 GLY A O 1
ATOM 1615 N N . ARG A 1 199 ? 7.486 3.121 -5.233 1.00 94.88 199 ARG A N 1
ATOM 1616 C CA . ARG A 1 199 ? 6.645 3.217 -6.438 1.00 94.88 199 ARG A CA 1
ATOM 1617 C C . ARG A 1 199 ? 7.266 4.144 -7.476 1.00 94.88 199 ARG A C 1
ATOM 1619 O O . ARG A 1 199 ? 7.232 3.824 -8.653 1.00 94.88 199 ARG A O 1
ATOM 1626 N N . ASP A 1 200 ? 7.814 5.254 -7.014 1.00 94.62 200 ASP A N 1
ATOM 1627 C CA . ASP A 1 200 ? 8.538 6.253 -7.789 1.00 94.62 200 ASP A CA 1
ATOM 1628 C C . ASP A 1 200 ? 9.750 5.657 -8.515 1.00 94.62 200 ASP A C 1
ATOM 1630 O O . ASP A 1 200 ? 9.963 5.958 -9.682 1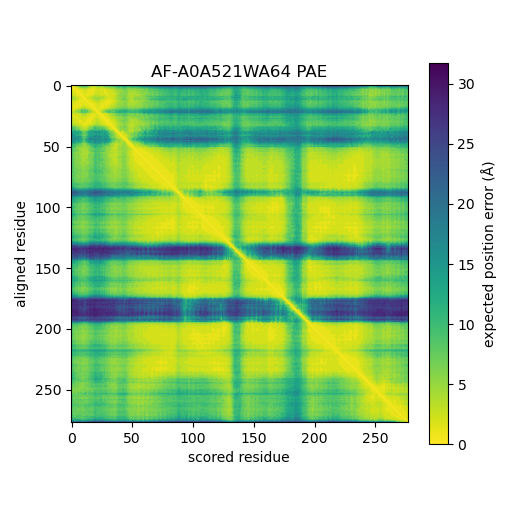.00 94.62 200 ASP A O 1
ATOM 1634 N N . MET A 1 201 ? 10.486 4.742 -7.879 1.00 95.56 201 MET A N 1
ATOM 1635 C CA . MET A 1 201 ? 11.642 4.073 -8.491 1.00 95.56 201 MET A CA 1
ATOM 1636 C C . MET A 1 201 ? 11.230 3.202 -9.686 1.00 95.56 201 MET A C 1
ATOM 1638 O O . MET A 1 201 ? 11.848 3.257 -10.745 1.00 95.56 201 MET A O 1
ATOM 1642 N N . TYR A 1 202 ? 10.146 2.432 -9.540 1.00 96.88 202 TYR A N 1
ATOM 1643 C CA . TYR A 1 202 ? 9.588 1.644 -10.643 1.00 96.88 202 TYR A CA 1
ATOM 1644 C C . TYR A 1 202 ? 8.913 2.506 -11.715 1.00 96.88 202 TYR A C 1
ATOM 1646 O O . TYR A 1 202 ? 8.909 2.134 -12.885 1.00 96.88 202 TYR A O 1
ATOM 1654 N N . GLU A 1 203 ? 8.321 3.638 -11.333 1.00 97.56 203 GLU A N 1
ATOM 1655 C CA . GLU A 1 203 ? 7.783 4.619 -12.277 1.00 97.56 203 GLU A CA 1
ATOM 1656 C C . GLU A 1 203 ? 8.904 5.219 -13.138 1.00 97.56 203 GLU A C 1
ATOM 1658 O O . GLU A 1 203 ? 8.786 5.184 -14.359 1.00 97.56 203 GLU A O 1
ATOM 1663 N N . LYS A 1 204 ? 10.019 5.650 -12.528 1.00 97.44 204 LYS A N 1
ATOM 1664 C CA . LYS A 1 204 ? 11.216 6.133 -13.240 1.00 97.44 204 LYS A CA 1
ATOM 1665 C C . LYS A 1 204 ? 11.779 5.087 -14.196 1.00 97.44 204 LYS A C 1
ATOM 1667 O O . LYS A 1 204 ? 12.076 5.400 -15.340 1.00 97.44 204 LYS A O 1
ATOM 1672 N N . GLU A 1 205 ? 11.898 3.842 -13.741 1.00 98.06 205 GLU A N 1
ATOM 1673 C CA . GLU A 1 205 ? 12.380 2.758 -14.594 1.00 98.06 205 GLU A CA 1
ATOM 1674 C C . GLU A 1 205 ? 11.437 2.466 -15.761 1.00 98.06 205 GLU A C 1
ATOM 1676 O O . GLU A 1 205 ? 11.896 2.309 -16.887 1.00 98.06 205 GLU A O 1
ATOM 1681 N N . PHE A 1 206 ? 10.128 2.394 -15.500 1.00 98.50 206 PHE A N 1
ATOM 1682 C CA . PHE A 1 206 ? 9.136 2.220 -16.557 1.00 98.50 206 PHE A CA 1
ATOM 1683 C C . PHE A 1 206 ? 9.291 3.315 -17.611 1.00 98.50 206 PHE A C 1
ATOM 1685 O O . PHE A 1 206 ? 9.269 3.014 -18.799 1.00 98.50 206 PHE A O 1
ATOM 1692 N N . ASP A 1 207 ? 9.437 4.569 -17.177 1.00 98.25 207 ASP A N 1
ATOM 1693 C CA . ASP A 1 207 ? 9.571 5.701 -18.086 1.00 98.25 207 ASP A CA 1
ATOM 1694 C C . ASP A 1 207 ? 10.862 5.604 -18.901 1.00 98.25 207 ASP A C 1
ATOM 1696 O O . ASP A 1 207 ? 10.790 5.710 -20.118 1.00 98.25 207 ASP A O 1
ATOM 1700 N N . ALA A 1 208 ? 12.003 5.311 -18.271 1.00 98.31 208 ALA A N 1
ATOM 1701 C CA . ALA A 1 208 ? 13.281 5.145 -18.967 1.00 98.31 208 ALA A CA 1
ATOM 1702 C C . ALA A 1 208 ? 13.242 4.015 -20.011 1.00 98.31 208 ALA A C 1
ATOM 1704 O O . ALA A 1 208 ? 13.656 4.211 -21.152 1.00 98.31 208 ALA A O 1
ATOM 1705 N N . LEU A 1 209 ? 12.688 2.853 -19.646 1.00 98.31 209 LEU A N 1
ATOM 1706 C CA . LEU A 1 209 ? 12.503 1.737 -20.574 1.00 98.31 209 LEU A CA 1
ATOM 1707 C C . LEU A 1 209 ? 11.550 2.102 -21.711 1.00 98.31 209 LEU A C 1
ATOM 1709 O O . LEU A 1 209 ? 11.826 1.786 -22.861 1.00 98.31 209 LEU A O 1
ATOM 1713 N N . TRP A 1 210 ? 10.434 2.767 -21.408 1.00 98.25 210 TRP A N 1
ATOM 1714 C CA . TRP A 1 210 ? 9.464 3.154 -22.425 1.00 98.25 210 TRP A CA 1
ATOM 1715 C C . TRP A 1 210 ? 10.061 4.136 -23.431 1.00 98.25 210 TRP A C 1
ATOM 1717 O O . TRP A 1 210 ? 9.923 3.912 -24.626 1.00 98.25 210 TRP A O 1
ATOM 1727 N N . GLU A 1 211 ? 10.739 5.189 -22.964 1.00 97.75 211 GLU A N 1
ATOM 1728 C CA . GLU A 1 211 ? 11.383 6.174 -23.844 1.00 97.75 211 GLU A CA 1
ATOM 1729 C C . GLU A 1 211 ? 12.457 5.533 -24.724 1.00 97.75 211 GLU A C 1
ATOM 1731 O O . GLU A 1 211 ? 12.567 5.863 -25.901 1.00 97.75 211 GLU A O 1
ATOM 1736 N N . LYS A 1 212 ? 13.219 4.572 -24.189 1.00 98.06 212 LYS A N 1
ATOM 1737 C CA . LYS A 1 212 ? 14.205 3.855 -24.995 1.00 98.06 212 LYS A CA 1
ATOM 1738 C C . LYS A 1 212 ? 13.550 2.928 -26.015 1.00 98.06 212 LYS A C 1
ATOM 1740 O O . LYS A 1 212 ? 13.918 2.948 -27.180 1.00 98.06 212 LYS A O 1
ATOM 1745 N N . GLN A 1 213 ? 12.574 2.118 -25.612 1.00 98.06 213 GLN A N 1
ATOM 1746 C CA . GLN A 1 213 ? 11.924 1.185 -26.537 1.00 98.06 213 GLN A CA 1
ATOM 1747 C C . GLN A 1 213 ? 11.067 1.909 -27.588 1.00 98.06 213 GLN A C 1
ATOM 1749 O O . GLN A 1 213 ? 10.920 1.418 -28.707 1.00 98.06 213 GLN A O 1
ATOM 1754 N N . LEU A 1 214 ? 10.569 3.109 -27.273 1.00 97.19 214 LEU A N 1
ATOM 1755 C CA . LEU A 1 214 ? 9.883 4.001 -28.208 1.00 97.19 214 LEU A CA 1
ATOM 1756 C C . LEU A 1 214 ? 10.731 4.310 -29.447 1.00 97.19 214 LEU A C 1
ATOM 1758 O O . LEU A 1 214 ? 10.175 4.373 -30.541 1.00 97.19 214 LEU A O 1
ATOM 1762 N N . THR A 1 215 ? 12.055 4.465 -29.310 1.00 97.25 215 THR A N 1
ATOM 1763 C CA . THR A 1 215 ? 12.922 4.768 -30.463 1.00 97.25 215 THR A CA 1
ATOM 1764 C C . THR A 1 215 ? 12.976 3.622 -31.469 1.00 97.25 215 THR A C 1
ATOM 1766 O O . THR A 1 215 ? 13.210 3.863 -32.648 1.00 97.25 215 THR A O 1
ATOM 1769 N N . TYR A 1 216 ? 12.748 2.386 -31.017 1.00 97.31 216 TYR A N 1
ATOM 1770 C CA . TYR A 1 216 ? 12.738 1.194 -31.867 1.00 97.31 216 TYR A CA 1
ATOM 1771 C C . TYR A 1 216 ? 11.337 0.850 -32.398 1.00 97.31 216 TYR A C 1
ATOM 1773 O O . TYR A 1 216 ? 11.216 0.313 -33.496 1.00 97.31 216 TYR A O 1
ATOM 1781 N N . TYR A 1 217 ? 10.273 1.189 -31.657 1.00 96.75 217 TYR A N 1
ATOM 1782 C CA . TYR A 1 217 ? 8.879 0.893 -32.026 1.00 96.75 217 TYR A CA 1
ATOM 1783 C C . TYR A 1 217 ? 7.964 2.137 -32.004 1.00 96.75 217 TYR A C 1
ATOM 1785 O O . TYR A 1 217 ? 6.945 2.135 -31.302 1.00 96.75 217 TYR A O 1
ATOM 1793 N N . PRO A 1 218 ? 8.269 3.203 -32.770 1.00 95.56 218 PRO A N 1
ATOM 1794 C CA . PRO A 1 218 ? 7.557 4.483 -32.673 1.00 95.56 218 PRO A CA 1
ATOM 1795 C C . PRO A 1 218 ? 6.093 4.419 -33.133 1.00 95.56 218 PRO A C 1
ATOM 1797 O O . PRO A 1 218 ? 5.253 5.161 -32.628 1.00 95.56 218 PRO A O 1
ATOM 1800 N N . SER A 1 219 ? 5.764 3.524 -34.069 1.00 93.94 219 SER A N 1
ATOM 1801 C CA . SER A 1 219 ? 4.394 3.336 -34.566 1.00 93.94 219 SER A CA 1
ATOM 1802 C C . SER A 1 219 ? 3.483 2.622 -33.562 1.00 93.94 219 SER A C 1
ATOM 1804 O O . SER A 1 219 ? 2.281 2.880 -33.532 1.00 93.94 219 SER A O 1
ATOM 1806 N N . LEU A 1 220 ? 4.048 1.746 -32.726 1.00 95.38 220 LEU A N 1
ATOM 1807 C CA . LEU A 1 220 ? 3.307 0.941 -31.755 1.00 95.38 220 LEU A CA 1
ATOM 1808 C C . LEU A 1 220 ? 3.236 1.624 -30.380 1.00 95.38 220 LEU A C 1
ATOM 1810 O O . LEU A 1 220 ? 2.167 1.722 -29.771 1.00 95.38 220 LEU A O 1
ATOM 1814 N N . LEU A 1 221 ? 4.375 2.103 -29.872 1.00 95.50 221 LEU A N 1
ATOM 1815 C CA . LEU A 1 221 ? 4.507 2.623 -28.510 1.00 95.50 221 LEU A CA 1
ATOM 1816 C C . LEU A 1 221 ? 4.111 4.098 -28.426 1.00 95.50 221 LEU A C 1
ATOM 1818 O O . LEU A 1 221 ? 4.933 4.975 -28.246 1.00 95.50 221 LEU A O 1
ATOM 1822 N N . THR A 1 222 ? 2.826 4.411 -28.495 1.00 96.38 222 THR A N 1
ATOM 1823 C CA . THR A 1 222 ? 2.374 5.813 -28.450 1.00 96.38 222 THR A CA 1
ATOM 1824 C C . THR A 1 222 ? 2.288 6.383 -27.025 1.00 96.38 222 THR A C 1
ATOM 1826 O O . THR A 1 222 ? 2.121 5.656 -26.043 1.00 96.38 222 THR A O 1
ATOM 1829 N N . ASN A 1 223 ? 2.308 7.715 -26.888 1.00 95.69 223 ASN A N 1
ATOM 1830 C CA . ASN A 1 223 ? 2.092 8.393 -25.597 1.00 95.69 223 ASN A CA 1
ATOM 1831 C C . ASN A 1 223 ? 0.716 8.084 -24.979 1.00 95.69 223 ASN A C 1
ATOM 1833 O O . ASN A 1 223 ? 0.575 7.981 -23.757 1.00 95.69 223 ASN A O 1
ATOM 1837 N N . THR A 1 224 ? -0.307 7.894 -25.814 1.00 97.19 224 THR A N 1
ATOM 1838 C CA . THR A 1 224 ? -1.649 7.496 -25.366 1.00 97.19 224 THR A CA 1
ATOM 1839 C C . THR A 1 224 ? -1.641 6.078 -24.794 1.00 97.19 224 THR A C 1
ATOM 1841 O O . THR A 1 224 ? -2.242 5.829 -23.742 1.00 97.19 224 THR A O 1
ATOM 1844 N N . LEU A 1 225 ? -0.904 5.159 -25.428 1.00 97.38 225 LEU A N 1
ATOM 1845 C CA . LEU A 1 225 ? -0.694 3.809 -24.917 1.00 97.38 225 LEU A CA 1
ATOM 1846 C C . LEU A 1 225 ? 0.127 3.817 -23.619 1.00 97.38 225 LEU A C 1
ATOM 1848 O O . LEU A 1 225 ? -0.253 3.130 -22.664 1.00 97.38 225 LEU A O 1
ATOM 1852 N N . LYS A 1 226 ? 1.178 4.646 -23.542 1.00 98.00 226 LYS A N 1
ATOM 1853 C CA . LYS A 1 226 ? 1.982 4.848 -22.327 1.00 98.00 226 LYS A CA 1
ATOM 1854 C C . LYS A 1 226 ? 1.097 5.229 -21.147 1.00 98.00 226 LYS A C 1
ATOM 1856 O O . LYS A 1 226 ? 1.143 4.563 -20.116 1.00 98.00 226 LYS A O 1
ATOM 1861 N N . ASP A 1 227 ? 0.237 6.240 -21.293 1.00 97.88 227 ASP A N 1
ATOM 1862 C CA . ASP A 1 227 ? -0.692 6.654 -20.231 1.00 97.88 227 ASP A CA 1
ATOM 1863 C C . ASP A 1 227 ? -1.652 5.521 -19.822 1.00 97.88 227 ASP A C 1
ATOM 1865 O O . ASP A 1 227 ? -1.856 5.256 -18.628 1.00 97.88 227 ASP A O 1
ATOM 1869 N N . LYS A 1 228 ? -2.205 4.797 -20.804 1.00 98.00 228 LYS A N 1
ATOM 1870 C CA . LYS A 1 228 ? -3.116 3.667 -20.564 1.00 98.00 228 LYS A CA 1
ATOM 1871 C C . LYS A 1 228 ? -2.435 2.565 -19.745 1.00 98.00 228 LYS A C 1
ATOM 1873 O O . LYS A 1 228 ? -2.980 2.138 -18.721 1.00 98.00 228 LYS A O 1
ATOM 1878 N N . ILE A 1 229 ? -1.242 2.131 -20.146 1.00 98.06 229 ILE A N 1
ATOM 1879 C CA . ILE A 1 229 ? -0.497 1.063 -19.467 1.00 98.06 229 ILE A CA 1
ATOM 1880 C C . ILE A 1 229 ? 0.046 1.553 -18.117 1.00 98.06 229 ILE A C 1
ATOM 1882 O O . ILE A 1 229 ? -0.231 0.936 -17.082 1.00 98.06 229 ILE A O 1
ATOM 1886 N N . ARG A 1 230 ? 0.763 2.681 -18.094 1.00 97.81 230 ARG A N 1
ATOM 1887 C CA . ARG A 1 230 ? 1.430 3.232 -16.903 1.00 97.81 230 ARG A CA 1
ATOM 1888 C C . ARG A 1 230 ? 0.428 3.672 -15.842 1.00 97.81 230 ARG A C 1
ATOM 1890 O O . ARG A 1 230 ? 0.410 3.132 -14.734 1.00 97.81 230 ARG A O 1
ATOM 1897 N N . ASN A 1 231 ? -0.424 4.641 -16.171 1.00 96.94 231 ASN A N 1
ATOM 1898 C CA . ASN A 1 231 ? -1.192 5.405 -15.186 1.00 96.94 231 ASN A CA 1
ATOM 1899 C C . ASN A 1 231 ? -2.556 4.780 -14.896 1.00 96.94 231 ASN A C 1
ATOM 1901 O O . ASN A 1 231 ? -2.997 4.775 -13.743 1.00 96.94 231 ASN A O 1
ATOM 1905 N N . LYS A 1 232 ? -3.220 4.225 -15.919 1.00 97.19 232 LYS A N 1
ATOM 1906 C CA . LYS A 1 232 ? -4.574 3.654 -15.790 1.00 97.19 232 LYS A CA 1
ATOM 1907 C C . LYS A 1 232 ? -4.576 2.172 -15.405 1.00 97.19 232 LYS A C 1
ATOM 1909 O O . LYS A 1 232 ? -5.556 1.703 -14.817 1.00 97.19 232 LYS A O 1
ATOM 1914 N N . ILE A 1 233 ? -3.487 1.441 -15.663 1.00 97.50 233 ILE A N 1
ATOM 1915 C CA . ILE A 1 233 ? -3.385 0.005 -15.360 1.00 97.50 233 ILE A CA 1
ATOM 1916 C C . ILE A 1 233 ? -2.348 -0.267 -14.275 1.00 97.50 233 ILE A C 1
ATOM 1918 O O . ILE A 1 233 ? -2.739 -0.550 -13.138 1.00 97.50 233 ILE A O 1
ATOM 1922 N N . ILE A 1 234 ? -1.049 -0.186 -14.581 1.00 97.69 234 ILE A N 1
ATOM 1923 C CA . ILE A 1 234 ? 0.030 -0.653 -13.695 1.00 97.69 234 ILE A CA 1
ATOM 1924 C C . ILE A 1 234 ? 0.014 0.124 -12.373 1.00 97.69 234 ILE A C 1
ATOM 1926 O O . ILE A 1 234 ? -0.150 -0.466 -11.291 1.00 97.69 234 ILE A O 1
ATOM 1930 N N . TYR A 1 235 ? 0.095 1.452 -12.442 1.00 97.25 235 TYR A N 1
ATOM 1931 C CA . TYR A 1 235 ? 0.250 2.312 -11.269 1.00 97.25 235 TYR A CA 1
ATOM 1932 C C . TYR A 1 235 ? -1.058 2.902 -10.739 1.00 97.25 235 TYR A C 1
ATOM 1934 O O . TYR A 1 235 ? -1.061 3.492 -9.653 1.00 97.25 235 TYR A O 1
ATOM 1942 N N . TYR A 1 236 ? -2.194 2.621 -11.387 1.00 95.62 236 TYR A N 1
ATOM 1943 C CA . TYR A 1 236 ? -3.503 3.053 -10.901 1.00 95.62 236 TYR A CA 1
ATOM 1944 C C . TYR A 1 236 ? -3.792 2.543 -9.482 1.00 95.62 236 TYR A C 1
ATOM 1946 O O . TYR A 1 236 ? -3.758 1.339 -9.173 1.00 95.62 236 TYR A O 1
ATOM 1954 N N . GLN A 1 237 ? -4.150 3.466 -8.597 1.00 92.00 237 GLN A N 1
ATOM 1955 C CA . GLN A 1 237 ? -4.558 3.174 -7.232 1.00 92.00 237 GLN A CA 1
ATOM 1956 C C . GLN A 1 237 ? -5.800 3.989 -6.894 1.00 92.00 237 GLN A C 1
ATOM 1958 O O . GLN A 1 237 ? -5.813 5.205 -7.023 1.00 92.00 237 GLN A O 1
ATOM 1963 N N . ARG A 1 238 ? -6.855 3.300 -6.443 1.00 92.44 238 ARG A N 1
ATOM 1964 C CA . ARG A 1 238 ? -8.097 3.956 -6.018 1.00 92.44 238 ARG A CA 1
ATOM 1965 C C . ARG A 1 238 ? -7.822 4.882 -4.834 1.00 92.44 238 ARG A C 1
ATOM 1967 O O . ARG A 1 238 ? -7.128 4.477 -3.898 1.00 92.44 238 ARG A O 1
ATOM 1974 N N . ASN A 1 239 ? -8.448 6.053 -4.855 1.00 90.75 239 ASN A N 1
ATOM 1975 C CA . ASN A 1 239 ? -8.424 7.003 -3.749 1.00 90.75 239 ASN A CA 1
ATOM 1976 C C . ASN A 1 239 ? -8.987 6.392 -2.458 1.00 90.75 239 ASN A C 1
ATOM 1978 O O . ASN A 1 239 ? -9.744 5.412 -2.471 1.00 90.75 239 ASN A O 1
ATOM 1982 N N . LEU A 1 240 ? -8.613 6.993 -1.328 1.00 88.88 240 LEU A N 1
ATOM 1983 C CA . LEU A 1 240 ? -9.214 6.669 -0.040 1.00 88.88 240 LEU A CA 1
ATOM 1984 C C . LEU A 1 240 ? -10.724 6.930 -0.094 1.00 88.88 240 LEU A C 1
ATOM 1986 O O . LEU A 1 240 ? -11.189 7.873 -0.733 1.00 88.88 240 LEU A O 1
ATOM 1990 N N . LYS A 1 241 ? -11.499 6.075 0.578 1.00 90.00 241 LYS A N 1
ATOM 1991 C CA . LYS A 1 241 ? -12.946 6.272 0.677 1.00 90.00 241 LYS A CA 1
ATOM 1992 C C . LYS A 1 241 ? -13.240 7.535 1.480 1.00 90.00 241 LYS A C 1
ATOM 1994 O O . LYS A 1 241 ? -12.620 7.741 2.523 1.00 90.00 241 LYS A O 1
ATOM 1999 N N . SER A 1 242 ? -14.236 8.301 1.041 1.00 90.25 242 SER A N 1
ATOM 2000 C CA . SER A 1 242 ? -14.739 9.452 1.793 1.00 90.25 242 SER A CA 1
ATOM 2001 C C . SER A 1 242 ? -15.091 9.059 3.229 1.00 90.25 242 SER A C 1
ATOM 2003 O O . SER A 1 242 ? -15.746 8.041 3.455 1.00 90.25 242 SER A O 1
ATOM 2005 N N . GLN A 1 243 ? -14.640 9.875 4.179 1.00 90.12 243 GLN A N 1
ATOM 2006 C CA . GLN A 1 243 ? -14.960 9.771 5.604 1.00 90.12 243 GLN A CA 1
ATOM 2007 C C . GLN A 1 243 ? -15.923 10.891 6.046 1.00 90.12 243 GLN A C 1
ATOM 2009 O O . GLN A 1 243 ? -16.106 11.111 7.235 1.00 90.12 243 GLN A O 1
ATOM 2014 N N . LYS A 1 244 ? -16.584 11.607 5.115 1.00 89.94 244 LYS A N 1
ATOM 2015 C CA . LYS A 1 244 ? -17.540 12.684 5.469 1.00 89.94 244 LYS A CA 1
ATOM 2016 C C . LYS A 1 244 ? -18.626 12.211 6.446 1.00 89.94 244 LYS A C 1
ATOM 2018 O O . LYS A 1 244 ? -18.991 12.942 7.358 1.00 89.94 244 LYS A O 1
ATOM 2023 N N . GLY A 1 245 ? -19.109 10.978 6.284 1.00 90.38 245 GLY A N 1
ATOM 2024 C CA . GLY A 1 245 ? -20.138 10.400 7.156 1.00 90.38 245 GLY A CA 1
ATOM 2025 C C . GLY A 1 245 ? -19.668 10.078 8.580 1.00 90.38 245 GLY A C 1
ATOM 2026 O O . GLY A 1 245 ? -20.510 9.955 9.468 1.00 90.38 245 GLY A O 1
ATOM 2027 N N . THR A 1 246 ? -18.355 9.965 8.809 1.00 94.06 246 THR A N 1
ATOM 2028 C CA . THR A 1 246 ? -17.769 9.677 10.130 1.00 94.06 246 THR A CA 1
ATOM 2029 C C . THR A 1 246 ? -17.368 10.943 10.888 1.00 94.06 246 THR A C 1
ATOM 2031 O O . THR A 1 246 ? -16.903 10.845 12.017 1.00 94.06 246 THR A O 1
ATOM 2034 N N . VAL A 1 247 ? -17.512 12.129 10.284 1.00 94.69 247 VAL A N 1
ATOM 2035 C CA . VAL A 1 247 ? -17.283 13.409 10.970 1.00 94.69 247 VAL A CA 1
ATOM 2036 C C . VAL A 1 247 ? -18.339 13.578 12.063 1.00 94.69 247 VAL A C 1
ATOM 2038 O O . VAL A 1 247 ? -19.512 13.297 11.822 1.00 94.69 247 VAL A O 1
ATOM 2041 N N . GLY A 1 248 ? -17.948 14.034 13.254 1.00 94.94 248 GLY A N 1
ATOM 2042 C CA . GLY A 1 248 ? -18.881 14.292 14.356 1.00 94.94 248 GLY A CA 1
ATOM 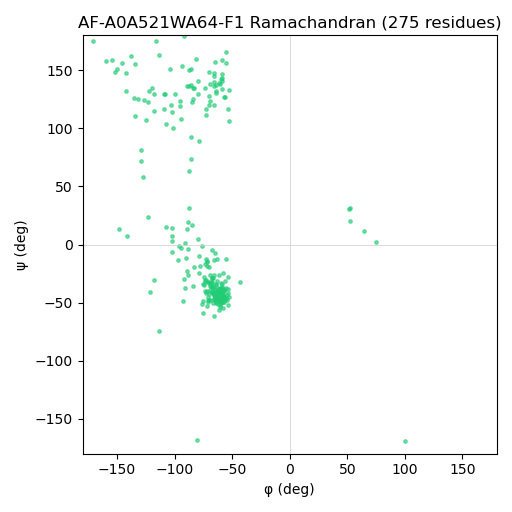2043 C C . GLY A 1 248 ? -20.014 15.254 13.972 1.00 94.94 248 GLY A C 1
ATOM 2044 O O . GLY A 1 248 ? -19.895 16.033 13.022 1.00 94.94 248 GLY A O 1
ATOM 2045 N N . ARG A 1 249 ? -21.135 15.173 14.689 1.00 96.38 249 ARG A N 1
ATOM 2046 C CA . ARG A 1 249 ? -22.244 16.132 14.572 1.00 96.38 249 ARG A CA 1
ATOM 2047 C C . ARG A 1 249 ? -22.003 17.315 15.506 1.00 96.38 249 ARG A C 1
ATOM 2049 O O . ARG A 1 249 ? -21.367 17.151 16.545 1.00 96.38 249 ARG A O 1
ATOM 2056 N N . CYS A 1 250 ? -22.497 18.490 15.126 1.00 95.50 250 CYS A N 1
ATOM 2057 C CA . CYS A 1 250 ? -22.449 19.660 15.995 1.00 95.50 250 CYS A CA 1
ATOM 2058 C C . CYS A 1 250 ? -23.307 19.410 17.246 1.00 95.50 250 CYS A C 1
ATOM 2060 O O . CYS A 1 250 ? -24.411 18.878 17.141 1.00 95.50 250 CYS A O 1
ATOM 2062 N N . ARG A 1 251 ? -22.802 19.802 18.425 1.00 96.19 251 ARG A N 1
ATOM 2063 C CA . ARG A 1 251 ? -23.523 19.664 19.703 1.00 96.19 251 ARG A CA 1
ATOM 2064 C C . ARG A 1 251 ? -24.776 20.544 19.755 1.00 96.19 251 ARG A C 1
ATOM 2066 O O . ARG A 1 251 ? -25.776 20.119 20.315 1.00 96.19 251 ARG A O 1
ATOM 2073 N N . PHE A 1 252 ? -24.705 21.742 19.175 1.00 96.31 252 PHE A N 1
ATOM 2074 C CA . PHE A 1 252 ? -25.804 22.713 19.163 1.00 96.31 252 PHE A CA 1
ATOM 2075 C C . PHE A 1 252 ? -26.747 22.527 17.969 1.00 96.31 252 PHE A C 1
ATOM 2077 O O . PHE A 1 252 ? -27.924 22.847 18.054 1.00 96.31 252 PHE A O 1
ATOM 2084 N N . GLU A 1 253 ? -26.246 21.956 16.870 1.00 96.38 253 GLU A N 1
ATOM 2085 C CA . GLU A 1 253 ? -27.028 21.685 15.664 1.00 96.38 253 GLU A CA 1
ATOM 2086 C C . GLU A 1 253 ? -26.853 20.220 15.221 1.00 96.38 253 GLU A C 1
ATOM 2088 O O . GLU A 1 253 ? -26.073 19.943 14.304 1.00 9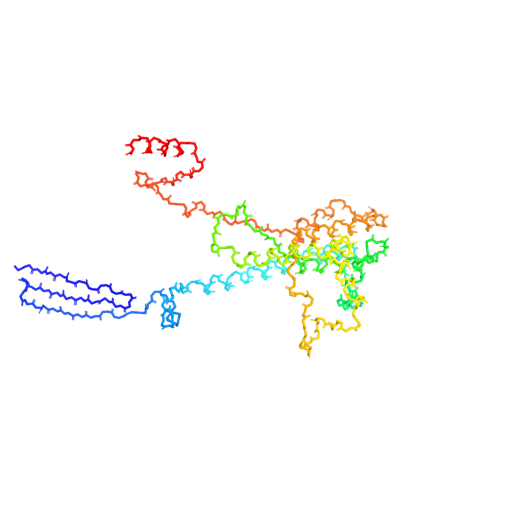6.38 253 GLU A O 1
ATOM 2093 N N . PRO A 1 254 ? -27.569 19.251 15.827 1.00 94.31 254 PRO A N 1
ATOM 2094 C CA . PRO A 1 254 ? -27.355 17.819 15.574 1.00 94.31 254 PRO A CA 1
ATOM 2095 C C . PRO A 1 254 ? -27.526 17.402 14.106 1.00 94.31 254 PRO A C 1
ATOM 2097 O O . PRO A 1 254 ? -26.935 16.418 13.650 1.00 94.31 254 PRO A O 1
ATOM 2100 N N . ASN A 1 255 ? -28.293 18.168 13.328 1.00 95.94 255 ASN A N 1
ATOM 2101 C CA . ASN A 1 255 ? -28.484 17.937 11.897 1.00 95.94 255 ASN A CA 1
ATOM 2102 C C . ASN A 1 255 ? -27.255 18.313 11.048 1.00 95.94 255 ASN A C 1
ATOM 2104 O O . ASN A 1 255 ? -27.124 17.829 9.923 1.00 95.94 255 ASN A O 1
ATOM 2108 N N . LYS A 1 256 ? -26.313 19.096 11.589 1.00 94.75 256 LYS A N 1
ATOM 2109 C CA . LYS A 1 256 ? -25.094 19.543 10.903 1.00 94.75 256 LYS A CA 1
ATOM 2110 C C . LYS A 1 256 ? -23.853 18.778 11.376 1.00 94.75 256 LYS A C 1
ATOM 2112 O O . LYS A 1 256 ? -23.760 18.304 12.509 1.00 94.75 256 LYS A O 1
ATOM 2117 N N . ARG A 1 257 ? -22.866 18.640 10.485 1.00 94.69 257 ARG A N 1
ATOM 2118 C CA . ARG A 1 257 ? -21.540 18.074 10.805 1.00 94.69 257 ARG A CA 1
ATOM 2119 C C . ARG A 1 257 ? -20.623 19.164 11.353 1.00 94.69 257 ARG A C 1
ATOM 2121 O O . ARG A 1 257 ? -20.763 20.322 10.974 1.00 94.69 257 ARG A O 1
ATOM 2128 N N . CYS A 1 258 ? -19.675 18.789 12.209 1.00 95.12 258 CYS A N 1
ATOM 2129 C CA . CYS A 1 258 ? -18.687 19.724 12.738 1.00 95.12 258 CYS A CA 1
ATOM 2130 C C . CYS A 1 258 ? -17.868 20.368 11.612 1.00 95.12 258 CYS A C 1
ATOM 2132 O O . CYS A 1 258 ? -17.470 19.691 10.657 1.00 95.12 258 CYS A O 1
ATOM 2134 N N . ALA A 1 259 ? -17.582 21.663 11.764 1.00 94.31 259 ALA A N 1
ATOM 2135 C CA . ALA A 1 259 ? -16.688 22.382 10.869 1.00 94.31 259 ALA A CA 1
ATOM 2136 C C . ALA A 1 259 ? -15.284 21.742 10.881 1.00 94.31 259 ALA A C 1
ATOM 2138 O O . ALA A 1 259 ? -14.817 21.286 11.933 1.00 94.31 259 ALA A O 1
ATOM 2139 N N . PRO A 1 260 ? -14.591 21.676 9.731 1.00 94.31 260 PRO A N 1
ATOM 2140 C CA . PRO A 1 260 ? -13.218 21.201 9.703 1.00 94.31 260 PRO A CA 1
ATOM 2141 C C . PRO A 1 260 ? -12.324 22.183 10.459 1.00 94.31 260 PRO A C 1
ATOM 2143 O O . PRO A 1 260 ? -12.509 23.395 10.366 1.00 94.31 260 PRO A O 1
ATOM 2146 N N . ARG A 1 261 ? -11.297 21.664 11.141 1.00 92.88 261 ARG A N 1
ATOM 2147 C CA . ARG A 1 261 ? -10.339 22.515 11.861 1.00 92.88 261 ARG A CA 1
ATOM 2148 C C . ARG A 1 261 ? -9.674 23.545 10.951 1.00 92.88 261 ARG A C 1
ATOM 2150 O O . ARG A 1 261 ? -9.369 24.628 11.405 1.00 92.88 261 ARG A O 1
ATOM 2157 N N . SER A 1 262 ? -9.475 23.236 9.674 1.00 94.12 262 SER A N 1
ATOM 2158 C CA . SER A 1 262 ? -8.881 24.153 8.695 1.00 94.12 262 SER A CA 1
ATOM 2159 C C . SER A 1 262 ? -9.825 25.257 8.193 1.00 94.12 262 SER A C 1
ATOM 2161 O O . SER A 1 262 ? -9.421 26.032 7.336 1.00 94.12 262 SER A O 1
ATOM 2163 N N . SER A 1 263 ? -11.085 25.304 8.639 1.00 96.06 263 SER A N 1
ATOM 2164 C CA . SER A 1 263 ? -12.020 26.377 8.276 1.00 96.06 263 SER A CA 1
ATOM 2165 C C . SER A 1 263 ? -11.601 27.700 8.915 1.00 96.06 263 SER A C 1
ATOM 2167 O O . SER A 1 263 ? -11.299 27.713 10.107 1.00 96.06 263 SER A O 1
ATOM 2169 N N . LEU A 1 264 ? -11.675 28.808 8.170 1.00 97.12 264 LEU A N 1
ATOM 2170 C CA . LEU A 1 264 ? -11.370 30.149 8.689 1.00 97.12 264 LEU A CA 1
ATOM 2171 C C . LEU A 1 264 ? -12.230 30.493 9.912 1.00 97.12 264 LEU A C 1
ATOM 2173 O O . LEU A 1 264 ? -11.686 30.816 10.959 1.00 97.12 264 LEU A O 1
ATOM 2177 N N . LEU A 1 265 ? -13.545 30.266 9.829 1.00 96.31 265 LEU A N 1
ATOM 2178 C CA . LEU A 1 265 ? -14.471 30.491 10.948 1.00 96.31 265 LEU A CA 1
ATOM 2179 C C . LEU A 1 265 ? -14.119 29.661 12.193 1.00 96.31 265 LEU A C 1
ATOM 2181 O O . LEU A 1 265 ? -14.323 30.099 13.320 1.00 96.31 265 LEU A O 1
ATOM 2185 N N . PHE A 1 266 ? -13.591 28.444 12.005 1.00 96.12 266 PHE A N 1
ATOM 2186 C CA . PHE A 1 266 ? -13.174 27.613 13.137 1.00 96.12 266 PHE A CA 1
ATOM 2187 C C . PHE A 1 266 ? -11.884 28.148 13.766 1.00 96.12 266 PHE A C 1
ATOM 2189 O O . PHE A 1 266 ? -11.749 28.128 14.986 1.00 96.12 266 PHE A O 1
ATOM 2196 N N . GLN A 1 267 ? -10.936 28.604 12.945 1.00 97.19 267 GLN A N 1
ATOM 2197 C CA . GLN A 1 267 ? -9.683 29.193 13.419 1.00 97.19 267 GLN A CA 1
ATOM 2198 C C . GLN A 1 267 ? -9.936 30.500 14.172 1.00 97.19 267 GLN A C 1
ATOM 2200 O O . GLN A 1 267 ? -9.440 30.657 15.281 1.00 97.19 267 GLN A O 1
ATOM 2205 N N . GLU A 1 268 ? -10.778 31.378 13.631 1.00 97.56 268 GLU A N 1
ATOM 2206 C CA . GLU A 1 268 ? -11.194 32.620 14.285 1.00 97.56 268 GLU A CA 1
ATOM 2207 C C . GLU A 1 268 ? -11.868 32.350 15.637 1.00 97.56 268 GLU A C 1
ATOM 2209 O O . GLU A 1 268 ? -11.442 32.887 16.657 1.00 97.56 268 GLU A O 1
ATOM 2214 N N . PHE A 1 269 ? -12.845 31.434 15.680 1.00 95.81 269 PHE A N 1
ATOM 2215 C CA . PHE A 1 269 ? -13.471 31.001 16.933 1.00 95.81 269 PHE A CA 1
ATOM 2216 C C . PHE A 1 269 ? -12.440 30.525 17.970 1.00 95.81 269 PHE A C 1
ATOM 2218 O O . PHE A 1 269 ? -12.549 30.843 19.154 1.00 95.81 269 PHE A O 1
ATOM 2225 N N . ARG A 1 270 ? -11.420 29.769 17.540 1.00 96.25 270 ARG A N 1
ATOM 2226 C CA . ARG A 1 270 ? -10.357 29.279 18.429 1.00 96.25 270 ARG A CA 1
ATOM 2227 C C . ARG A 1 270 ? -9.439 30.388 18.936 1.00 96.25 270 ARG A C 1
ATOM 2229 O O . ARG A 1 270 ? -9.019 30.294 20.085 1.00 96.25 270 ARG A O 1
ATOM 2236 N N . ILE A 1 271 ? -9.150 31.399 18.118 1.00 96.75 271 ILE A N 1
ATOM 2237 C CA . ILE A 1 271 ? -8.369 32.576 18.525 1.00 96.75 271 ILE A CA 1
ATOM 2238 C C . ILE A 1 271 ? -9.127 33.344 19.607 1.00 96.75 271 ILE A C 1
ATOM 2240 O O . ILE A 1 271 ? -8.574 33.571 20.680 1.00 96.75 271 ILE A O 1
ATOM 2244 N N . TRP A 1 272 ? -10.407 33.655 19.379 1.00 97.38 272 TRP A N 1
ATOM 2245 C CA . TRP A 1 272 ? -11.238 34.332 20.378 1.00 97.38 272 TRP A CA 1
ATOM 2246 C C . TRP A 1 272 ? -11.330 33.541 21.680 1.00 97.38 272 TRP A C 1
ATOM 2248 O O . TRP A 1 272 ? -11.106 34.097 22.748 1.00 97.38 272 TRP A O 1
ATOM 2258 N N . GLN A 1 273 ? -11.564 32.228 21.595 1.00 96.25 273 GLN A N 1
ATOM 2259 C CA . GLN A 1 273 ? -11.592 31.370 22.778 1.00 96.25 273 GLN A CA 1
ATOM 2260 C C . GLN A 1 273 ? -10.284 31.447 23.581 1.00 96.25 273 GLN A C 1
ATOM 2262 O O . GLN A 1 273 ? -10.338 31.437 24.804 1.00 96.25 273 GLN A O 1
ATOM 2267 N N . GLN A 1 274 ? -9.129 31.520 22.913 1.00 96.69 274 GLN A N 1
ATOM 2268 C CA . GLN A 1 274 ? -7.827 31.608 23.574 1.00 96.69 274 GLN A CA 1
ATOM 2269 C C . GLN A 1 274 ? -7.549 32.991 24.175 1.00 96.69 274 GLN A C 1
ATOM 2271 O O . GLN A 1 274 ? -6.911 33.055 25.213 1.00 96.69 274 GLN A O 1
ATOM 2276 N N . LEU A 1 275 ? -8.014 34.076 23.548 1.00 96.62 275 LEU A N 1
ATOM 2277 C CA . LEU A 1 275 ? -7.872 35.436 24.086 1.00 96.62 275 LEU A CA 1
ATOM 2278 C C . LEU A 1 275 ? -8.792 35.697 25.284 1.00 96.62 275 LEU A C 1
ATOM 2280 O O . LEU A 1 275 ? -8.468 36.509 26.141 1.00 96.62 275 LEU A O 1
ATOM 2284 N N . SER A 1 276 ? -9.956 35.047 25.312 1.00 93.56 276 SER A N 1
ATOM 2285 C CA . SER A 1 276 ? -10.935 35.167 26.398 1.00 93.56 276 SER A CA 1
ATOM 2286 C C . SER A 1 276 ? -10.712 34.182 27.553 1.00 93.56 276 SER A C 1
ATOM 2288 O O . SER A 1 276 ? -11.489 34.216 28.505 1.00 93.56 276 SER A O 1
ATOM 2290 N N . SER A 1 277 ? -9.726 33.282 27.444 1.00 78.75 277 SER A N 1
ATOM 2291 C CA . SER A 1 277 ? -9.326 32.343 28.508 1.00 78.75 277 SER A CA 1
ATOM 2292 C C . SER A 1 277 ? -8.141 32.897 29.284 1.00 78.75 277 SER A C 1
ATOM 2294 O O . SER A 1 277 ? -8.132 32.710 30.517 1.00 78.75 277 SER A O 1
#